Protein AF-A0A016RST0-F1 (afdb_monomer_lite)

Foldseek 3Di:
DDDQPPVNAAAACQVLPQVAPLLLLLCCQDPPDHLQVQNHFDPVVQVVVLVCLCVDDDPDPDPDGPSGSVCSVVDHSVRSLVCLLPPLVCCQVVVRGVDNLVSVLSVLSSLLCVLQLVQVPNDPVSLVVSLVSLVVSVVSCCVRRVVSPDPSNCSVNVPQNNPCCVPPNHSNVSHCVVVVVVVVVVVDPDDDPPDVCPPPPPDD

Structure (mmCIF, N/CA/C/O backbone):
data_AF-A0A016RST0-F1
#
_entry.id   AF-A0A016RST0-F1
#
loop_
_atom_site.group_PDB
_atom_site.id
_atom_site.type_symbol
_atom_site.label_atom_id
_atom_site.label_alt_id
_atom_site.label_comp_id
_atom_site.label_asym_id
_atom_site.label_entity_id
_atom_site.label_seq_id
_atom_site.pdbx_PDB_ins_code
_atom_site.Cartn_x
_atom_site.Cartn_y
_atom_site.Cartn_z
_atom_site.occupancy
_atom_site.B_iso_or_equiv
_atom_site.auth_seq_id
_atom_site.auth_comp_id
_atom_site.auth_asym_id
_atom_site.auth_atom_id
_atom_site.pdbx_PDB_model_num
ATOM 1 N N . MET A 1 1 ? 5.481 7.283 -33.373 1.00 48.41 1 MET A N 1
ATOM 2 C CA . MET A 1 1 ? 4.276 7.130 -32.530 1.00 48.41 1 MET A CA 1
ATOM 3 C C . MET A 1 1 ? 4.102 5.642 -32.277 1.00 48.41 1 MET A C 1
ATOM 5 O O . MET A 1 1 ? 3.901 4.913 -33.238 1.00 48.41 1 MET A O 1
ATOM 9 N N . ARG A 1 2 ? 4.325 5.165 -31.048 1.00 56.97 2 ARG A N 1
ATOM 10 C CA . ARG A 1 2 ? 4.157 3.743 -30.716 1.00 56.97 2 ARG A CA 1
ATOM 11 C C . ARG A 1 2 ? 2.664 3.531 -30.466 1.00 56.97 2 ARG A C 1
ATOM 13 O O . ARG A 1 2 ? 2.113 4.179 -29.583 1.00 56.97 2 ARG A O 1
ATOM 20 N N . ILE A 1 3 ? 2.007 2.733 -31.302 1.00 67.19 3 ILE A N 1
ATOM 21 C CA . ILE A 1 3 ? 0.609 2.350 -31.083 1.00 67.19 3 ILE A CA 1
ATOM 22 C C . ILE A 1 3 ? 0.636 1.339 -29.938 1.00 67.19 3 ILE A C 1
ATOM 24 O O . ILE A 1 3 ? 1.242 0.280 -30.076 1.00 67.19 3 ILE A O 1
ATOM 28 N N . ILE A 1 4 ? 0.071 1.714 -28.794 1.00 65.62 4 ILE A N 1
ATOM 29 C CA . ILE A 1 4 ? -0.110 0.819 -27.649 1.00 65.62 4 ILE A CA 1
ATOM 30 C C . ILE A 1 4 ? -1.418 0.074 -27.904 1.00 65.62 4 ILE A C 1
ATOM 32 O O . ILE A 1 4 ? -2.431 0.721 -28.189 1.00 65.62 4 ILE A O 1
ATOM 36 N N . ASN A 1 5 ? -1.408 -1.263 -27.866 1.00 71.69 5 ASN A N 1
ATOM 37 C CA . ASN A 1 5 ? -2.666 -1.990 -27.988 1.00 71.69 5 ASN A CA 1
ATOM 38 C C . ASN A 1 5 ? -3.542 -1.676 -26.772 1.00 71.69 5 ASN A C 1
ATOM 40 O O . ASN A 1 5 ? -3.015 -1.553 -25.669 1.00 71.69 5 ASN A O 1
ATOM 44 N N . PRO A 1 6 ? -4.875 -1.631 -26.919 1.00 62.22 6 PRO A N 1
ATOM 45 C CA . PRO A 1 6 ? -5.788 -1.391 -25.799 1.00 62.22 6 PRO A CA 1
ATOM 46 C C . PRO A 1 6 ? -5.697 -2.406 -24.643 1.00 62.22 6 PRO A C 1
ATOM 48 O O . PRO A 1 6 ? -6.373 -2.238 -23.634 1.00 62.22 6 PRO A O 1
ATOM 51 N N . HIS A 1 7 ? -4.917 -3.476 -24.796 1.00 69.19 7 HIS A N 1
ATOM 52 C CA . HIS A 1 7 ? -4.679 -4.492 -23.773 1.00 69.19 7 HIS A CA 1
ATOM 53 C C . HIS A 1 7 ? -3.308 -4.353 -23.089 1.00 69.19 7 HIS A C 1
ATOM 55 O O . HIS A 1 7 ? -3.091 -4.992 -22.068 1.00 69.19 7 HIS A O 1
ATOM 61 N N . ASP A 1 8 ? -2.421 -3.491 -23.598 1.00 74.19 8 ASP A N 1
ATOM 62 C CA . ASP A 1 8 ? -1.044 -3.312 -23.115 1.00 74.19 8 ASP A CA 1
ATOM 63 C C . ASP A 1 8 ? -0.945 -2.107 -22.157 1.00 74.19 8 ASP A C 1
ATOM 65 O O . ASP A 1 8 ? -0.056 -1.260 -22.293 1.00 74.19 8 ASP A O 1
ATOM 69 N N . PHE A 1 9 ? -1.896 -1.970 -21.225 1.00 77.25 9 PHE A N 1
ATOM 70 C CA . PHE A 1 9 ? -1.891 -0.876 -20.250 1.00 77.25 9 PHE A CA 1
ATOM 71 C C . PHE A 1 9 ? -1.220 -1.307 -18.943 1.00 77.25 9 PHE A C 1
ATOM 73 O O . PHE A 1 9 ? -1.750 -2.197 -18.277 1.00 77.25 9 PHE A O 1
ATOM 80 N N . PRO A 1 10 ? -0.109 -0.657 -18.547 1.00 86.31 10 PRO A N 1
ATOM 81 C CA . PRO A 1 10 ? 0.529 -0.917 -17.265 1.00 86.31 10 PRO A CA 1
ATOM 82 C C . PRO A 1 10 ? -0.384 -0.555 -16.093 1.00 86.31 10 PRO A C 1
ATOM 84 O O . PRO A 1 10 ? -1.281 0.286 -16.208 1.00 86.31 10 PRO A O 1
ATOM 87 N N . ALA A 1 11 ? -0.096 -1.133 -14.933 1.00 88.81 11 ALA A N 1
ATOM 88 C CA . ALA A 1 11 ? -0.719 -0.769 -13.677 1.00 88.81 11 ALA A CA 1
ATOM 89 C C . ALA A 1 11 ? -0.533 0.720 -13.357 1.00 88.81 11 ALA A C 1
ATOM 91 O O . ALA A 1 11 ? 0.583 1.238 -13.319 1.00 88.81 11 ALA A O 1
ATOM 92 N N . ASP A 1 12 ? -1.634 1.392 -13.036 1.00 92.19 12 ASP A N 1
ATOM 93 C CA . ASP A 1 12 ? -1.632 2.775 -12.567 1.00 92.19 12 ASP A CA 1
ATOM 94 C C . ASP A 1 12 ? -1.600 2.830 -11.031 1.00 92.19 12 ASP A C 1
ATOM 96 O O . ASP A 1 12 ? -2.459 2.257 -10.352 1.00 92.19 12 ASP A O 1
ATOM 100 N N . ALA A 1 13 ? -0.637 3.571 -10.474 1.00 93.94 13 ALA A N 1
ATOM 101 C CA . ALA A 1 13 ? -0.523 3.738 -9.029 1.00 93.94 13 ALA A CA 1
ATOM 102 C C . ALA A 1 13 ? -1.766 4.368 -8.387 1.00 93.94 13 ALA A C 1
ATOM 104 O O . ALA A 1 13 ? -2.128 3.952 -7.290 1.00 93.94 13 ALA A O 1
ATOM 105 N N . LEU A 1 14 ? -2.441 5.317 -9.046 1.00 94.00 14 LEU A N 1
ATOM 106 C CA . LEU A 1 14 ? -3.574 6.014 -8.438 1.00 94.00 14 LEU A CA 1
ATOM 107 C C . LEU A 1 14 ? -4.704 5.031 -8.116 1.00 94.00 14 LEU A C 1
ATOM 109 O O . LEU A 1 14 ? -5.146 4.922 -6.971 1.00 94.00 14 LEU A O 1
ATOM 113 N N . HIS A 1 15 ? -5.165 4.287 -9.116 1.00 93.06 15 HIS A N 1
ATOM 114 C CA . HIS A 1 15 ? -6.324 3.424 -8.959 1.00 93.06 15 HIS A CA 1
ATOM 115 C C . HIS A 1 15 ? -5.977 2.073 -8.341 1.00 93.06 15 HIS A C 1
ATOM 117 O O . HIS A 1 15 ? -6.792 1.541 -7.577 1.00 93.06 15 HIS A O 1
ATOM 123 N N . VAL A 1 16 ? -4.815 1.498 -8.672 1.00 95.19 16 VAL A N 1
ATOM 124 C CA . VAL A 1 16 ? -4.413 0.166 -8.195 1.00 95.19 16 VAL A CA 1
ATOM 125 C C . VAL A 1 16 ? -3.822 0.253 -6.791 1.00 95.19 16 VAL A C 1
ATOM 127 O O . VAL A 1 16 ? -4.298 -0.445 -5.893 1.00 95.19 16 VAL A O 1
ATOM 130 N N . CYS A 1 17 ? -2.831 1.122 -6.577 1.00 95.44 17 CYS A N 1
ATOM 131 C CA . CYS A 1 17 ? -2.166 1.252 -5.283 1.00 95.44 17 CYS A CA 1
ATOM 132 C C . CYS A 1 17 ? -3.005 2.109 -4.330 1.00 95.44 17 CYS A C 1
ATOM 134 O O . CYS A 1 17 ? -3.567 1.573 -3.378 1.00 95.44 17 CYS A O 1
ATOM 136 N N . SER A 1 18 ? -3.148 3.404 -4.608 1.00 93.69 18 SER A N 1
ATOM 137 C CA . SER A 1 18 ? -3.681 4.389 -3.661 1.00 93.69 18 SER A CA 1
ATOM 138 C C . SER A 1 18 ? -5.164 4.157 -3.344 1.00 93.69 18 SER A C 1
ATOM 140 O O . SER A 1 18 ? -5.543 3.910 -2.199 1.00 93.69 18 SER A O 1
ATOM 142 N N . GLU A 1 19 ? -6.033 4.165 -4.358 1.00 92.56 19 GLU A N 1
ATOM 143 C CA . GLU A 1 19 ? -7.482 3.959 -4.196 1.00 92.56 19 GLU A CA 1
ATOM 144 C C . GLU A 1 19 ? -7.892 2.488 -4.109 1.00 92.56 19 GLU A C 1
ATOM 146 O O . GLU A 1 19 ? -9.069 2.165 -3.914 1.00 92.56 19 GLU A O 1
ATOM 151 N N . GLY A 1 20 ? -6.950 1.587 -4.356 1.00 93.88 20 GLY A N 1
ATOM 152 C CA . GLY A 1 20 ? -7.166 0.158 -4.298 1.00 93.88 20 GLY A CA 1
ATOM 153 C C . GLY A 1 20 ? -6.650 -0.424 -3.009 1.00 93.88 20 GLY A C 1
ATOM 154 O O . GLY A 1 20 ? -7.343 -0.444 -1.995 1.00 93.88 20 GLY A O 1
ATOM 155 N N . VAL A 1 21 ? -5.424 -0.924 -3.086 1.00 95.81 21 VAL A N 1
ATOM 156 C CA . VAL A 1 21 ? -4.826 -1.717 -2.019 1.00 95.81 21 VAL A CA 1
ATOM 157 C C . VAL A 1 21 ? -4.581 -0.868 -0.764 1.00 95.81 21 VAL A C 1
ATOM 159 O O . VAL A 1 21 ? -4.990 -1.281 0.319 1.00 95.81 21 VAL A O 1
ATOM 162 N N . THR A 1 22 ? -4.010 0.335 -0.881 1.00 95.31 22 THR A N 1
ATOM 163 C CA . THR A 1 22 ? -3.745 1.236 0.256 1.00 95.31 22 THR A CA 1
ATOM 164 C C . THR A 1 22 ? -5.032 1.632 0.970 1.00 95.31 22 THR A C 1
ATOM 166 O O . THR A 1 22 ? -5.131 1.487 2.189 1.00 95.31 22 THR A O 1
ATOM 169 N N . LYS A 1 23 ? -6.044 2.091 0.223 1.00 93.12 23 LYS A N 1
ATOM 170 C CA . LYS A 1 23 ? -7.346 2.463 0.789 1.00 93.12 23 LYS A CA 1
ATOM 171 C C . LYS A 1 23 ? -8.022 1.292 1.499 1.00 93.12 23 LYS A C 1
ATOM 173 O O . LYS A 1 23 ? -8.537 1.469 2.602 1.00 93.12 23 LYS A O 1
ATOM 178 N N . ASP A 1 24 ? -8.000 0.102 0.899 1.00 93.50 24 ASP A N 1
ATOM 179 C CA . ASP A 1 24 ? -8.557 -1.099 1.521 1.00 93.50 24 ASP A CA 1
ATOM 180 C C . ASP A 1 24 ? -7.804 -1.462 2.813 1.00 93.50 24 ASP A C 1
ATOM 182 O O . ASP A 1 24 ? -8.443 -1.772 3.816 1.00 93.50 24 ASP A O 1
ATOM 186 N N . ARG A 1 25 ? -6.468 -1.345 2.842 1.00 94.81 25 ARG A N 1
ATOM 187 C CA . ARG A 1 25 ? -5.664 -1.576 4.055 1.00 94.81 25 ARG A CA 1
ATOM 188 C C . ARG A 1 25 ? -5.922 -0.549 5.150 1.00 94.81 25 ARG A C 1
ATOM 190 O O . ARG A 1 25 ? -6.077 -0.939 6.301 1.00 94.81 25 ARG A O 1
ATOM 197 N N . LEU A 1 26 ? -6.043 0.733 4.811 1.00 93.06 26 LEU A N 1
ATOM 198 C CA . LEU A 1 26 ? -6.447 1.766 5.770 1.00 93.06 26 LEU A CA 1
ATOM 199 C C . LEU A 1 26 ? -7.829 1.469 6.360 1.00 93.06 26 LEU A C 1
ATOM 201 O O . LEU A 1 26 ? -8.031 1.613 7.564 1.00 93.06 26 LEU A O 1
ATOM 205 N N . ARG A 1 27 ? -8.767 0.998 5.531 1.00 91.62 27 ARG A N 1
ATOM 206 C CA . ARG A 1 27 ? -10.084 0.562 5.997 1.00 91.62 27 ARG A CA 1
ATOM 207 C C . ARG A 1 27 ? -9.972 -0.603 6.979 1.00 91.62 27 ARG A C 1
ATOM 209 O O . ARG A 1 27 ? -10.602 -0.569 8.030 1.00 91.62 27 ARG A O 1
ATOM 216 N N . ASP A 1 28 ? -9.152 -1.599 6.662 1.00 93.69 28 ASP A N 1
ATOM 217 C CA . ASP A 1 28 ? -8.994 -2.783 7.507 1.00 93.69 28 ASP A CA 1
ATOM 218 C C . ASP A 1 28 ? -8.375 -2.471 8.884 1.00 93.69 28 ASP A C 1
ATOM 220 O O . ASP A 1 28 ? -8.676 -3.177 9.846 1.00 93.69 28 ASP A O 1
ATOM 224 N N . LEU A 1 29 ? -7.562 -1.410 8.993 1.00 93.62 29 LEU A N 1
ATOM 225 C CA . LEU A 1 29 ? -6.976 -0.953 10.261 1.00 93.62 29 LEU A CA 1
ATOM 226 C C . LEU A 1 29 ? -8.023 -0.363 11.221 1.00 93.62 29 LEU A C 1
ATOM 228 O O . LEU A 1 29 ? -7.964 -0.622 12.425 1.00 93.62 29 LEU A O 1
ATOM 232 N N . PHE A 1 30 ? -8.955 0.449 10.706 1.00 90.19 30 PHE A N 1
ATOM 233 C CA . PHE A 1 30 ? -9.821 1.304 11.533 1.00 90.19 30 PHE A CA 1
ATOM 234 C C . PHE A 1 30 ? -11.303 0.918 11.534 1.00 90.19 30 PHE A C 1
ATOM 236 O O . PHE A 1 30 ? -12.031 1.321 12.444 1.00 90.19 30 PHE A O 1
ATOM 243 N N . GLU A 1 31 ? -11.789 0.165 10.546 1.00 87.56 31 GLU A N 1
ATOM 244 C CA . GLU A 1 31 ? -13.205 -0.193 10.478 1.00 87.56 31 GLU A CA 1
ATOM 245 C C . GLU A 1 31 ? -13.546 -1.449 11.283 1.00 87.56 31 GLU A C 1
ATOM 247 O O . GLU A 1 31 ? -12.815 -2.437 11.329 1.00 87.56 31 GLU A O 1
ATOM 252 N N . ALA A 1 32 ? -14.729 -1.427 11.905 1.00 81.25 32 ALA A N 1
ATOM 253 C CA . 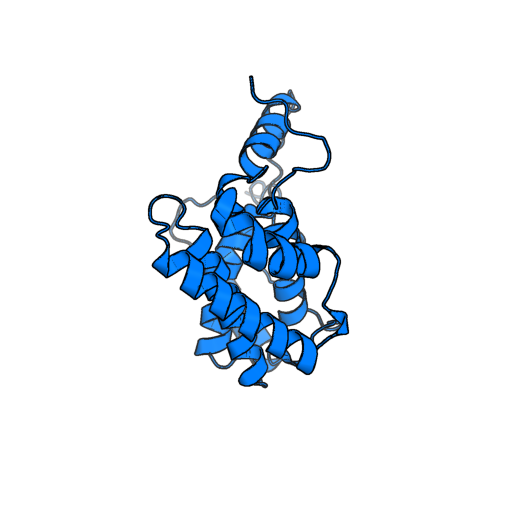ALA A 1 32 ? -15.228 -2.559 12.681 1.00 81.25 32 ALA A CA 1
ATOM 254 C C . ALA A 1 32 ? -15.532 -3.788 11.804 1.00 81.25 32 ALA A C 1
ATOM 256 O O . ALA A 1 32 ? -15.347 -4.919 12.254 1.00 81.25 32 ALA A O 1
ATOM 257 N N . SER A 1 33 ? -15.990 -3.561 10.566 1.00 86.25 33 SER A N 1
ATOM 258 C CA . SER A 1 33 ? -16.203 -4.594 9.552 1.00 86.25 33 SER A CA 1
ATOM 259 C C . SER A 1 33 ? -15.032 -4.564 8.574 1.00 86.25 33 SER A C 1
ATOM 261 O O . SER A 1 33 ? -14.901 -3.636 7.783 1.00 86.25 33 SER A O 1
ATOM 263 N N . THR A 1 34 ? -14.162 -5.566 8.656 1.00 91.75 34 THR A N 1
ATOM 264 C CA . THR A 1 34 ? -12.922 -5.646 7.876 1.00 91.75 34 THR A CA 1
ATOM 265 C C . THR A 1 34 ? -12.808 -7.015 7.223 1.00 91.75 34 THR A C 1
ATOM 267 O O . THR A 1 34 ? -13.234 -8.028 7.784 1.00 91.75 34 THR A O 1
ATOM 270 N N . ARG A 1 35 ? -12.228 -7.048 6.019 1.00 92.62 35 ARG A N 1
ATOM 271 C CA . ARG A 1 35 ? -11.898 -8.310 5.344 1.00 92.62 35 ARG A CA 1
ATOM 272 C C . ARG A 1 35 ? -10.564 -8.865 5.829 1.00 92.62 35 ARG A C 1
ATOM 274 O O . ARG A 1 35 ? -10.273 -10.014 5.529 1.00 92.62 35 ARG A O 1
ATOM 281 N N . PHE A 1 36 ? -9.795 -8.099 6.600 1.00 95.75 36 PHE A N 1
ATOM 282 C CA . PHE A 1 36 ? -8.542 -8.518 7.218 1.00 95.75 36 PHE A CA 1
ATOM 283 C C . PHE A 1 36 ? -8.577 -8.259 8.737 1.00 95.75 36 PHE A C 1
ATOM 285 O O . PHE A 1 36 ? -7.963 -7.306 9.217 1.00 95.75 36 PHE A O 1
ATOM 292 N N . PRO A 1 37 ? -9.288 -9.092 9.522 1.00 94.12 37 PRO A N 1
ATOM 293 C CA . PRO A 1 37 ? -9.484 -8.860 10.957 1.00 94.12 37 PRO A CA 1
ATOM 294 C C . PRO A 1 37 ? -8.191 -8.749 11.762 1.00 94.12 37 PRO A C 1
ATOM 296 O O . PRO A 1 37 ? -8.131 -7.970 12.708 1.00 94.12 37 PRO A O 1
ATOM 299 N N . GLU A 1 38 ? -7.156 -9.489 11.368 1.00 94.56 38 GLU A N 1
ATOM 300 C CA . GLU A 1 38 ? -5.864 -9.483 12.055 1.00 94.56 38 GLU A CA 1
ATOM 301 C C . GLU A 1 38 ? -5.089 -8.170 11.927 1.00 94.56 38 GLU A C 1
ATOM 303 O O . GLU A 1 38 ? -4.181 -7.957 12.718 1.00 94.56 38 GLU A O 1
ATOM 308 N N . LEU A 1 39 ? -5.422 -7.303 10.962 1.00 95.12 39 LEU A N 1
ATOM 309 C CA . LEU A 1 39 ? -4.829 -5.967 10.835 1.00 95.12 39 LEU A CA 1
ATOM 310 C C . LEU A 1 39 ? -5.530 -4.918 11.695 1.00 95.12 39 LEU A C 1
ATOM 312 O O . LEU A 1 39 ? -5.085 -3.776 11.747 1.00 95.12 39 LEU A O 1
ATOM 316 N N . ARG A 1 40 ? -6.638 -5.255 12.351 1.00 94.75 40 ARG A N 1
ATOM 317 C CA . ARG A 1 40 ? -7.405 -4.255 13.083 1.00 94.75 40 ARG A CA 1
ATOM 318 C C . ARG A 1 40 ? -6.594 -3.716 14.260 1.00 94.75 40 ARG A C 1
ATOM 320 O O . ARG A 1 40 ? -6.036 -4.483 15.045 1.00 94.75 40 ARG A O 1
ATOM 327 N N . ILE A 1 41 ? -6.584 -2.395 14.403 1.00 92.88 41 ILE A N 1
ATOM 328 C CA . ILE A 1 41 ? -5.927 -1.732 15.527 1.00 92.88 41 ILE A CA 1
ATOM 329 C C . ILE A 1 41 ? -6.702 -2.014 16.820 1.00 92.88 41 ILE A C 1
ATOM 331 O O . ILE A 1 41 ? -7.939 -2.022 16.831 1.00 92.88 41 ILE A O 1
ATOM 335 N N . ASN A 1 42 ? -5.979 -2.232 17.921 1.00 86.81 42 ASN A N 1
ATOM 336 C CA . ASN A 1 42 ? -6.586 -2.396 19.240 1.00 86.81 42 ASN A CA 1
ATOM 337 C C . ASN A 1 42 ? -7.442 -1.160 19.597 1.00 86.81 42 ASN A C 1
ATOM 339 O O . ASN A 1 42 ? -7.027 -0.016 19.413 1.00 86.81 42 ASN A O 1
ATOM 343 N N . ARG A 1 43 ? -8.648 -1.380 20.133 1.00 83.75 43 ARG A N 1
ATOM 344 C CA . ARG A 1 43 ? -9.583 -0.315 20.533 1.00 83.75 43 ARG A CA 1
ATOM 345 C C . ARG A 1 43 ? -8.962 0.696 21.494 1.00 83.75 43 ARG A C 1
ATOM 347 O O . ARG A 1 43 ? -9.202 1.890 21.332 1.00 83.75 43 ARG A O 1
ATOM 354 N N . ASP A 1 44 ? -8.142 0.240 22.435 1.00 84.38 44 ASP A N 1
ATOM 355 C CA . ASP A 1 44 ? -7.479 1.131 23.393 1.00 84.38 44 ASP A CA 1
ATOM 356 C C . ASP A 1 44 ? -6.495 2.073 22.680 1.00 84.38 44 ASP A C 1
ATOM 358 O O . ASP A 1 44 ? -6.418 3.269 22.974 1.00 84.38 44 ASP A O 1
ATOM 362 N N . SER A 1 45 ? -5.803 1.557 21.660 1.00 87.12 45 SER A N 1
ATOM 363 C CA . SER A 1 45 ? -4.917 2.338 20.799 1.00 87.12 45 SER A CA 1
ATOM 364 C C . SER A 1 45 ? -5.681 3.328 19.917 1.00 87.12 45 SER A C 1
ATOM 366 O O . SER A 1 45 ? -5.179 4.425 19.682 1.00 87.12 45 SER A O 1
ATOM 368 N N . ILE A 1 46 ? -6.898 2.998 19.461 1.00 86.12 46 ILE A N 1
ATOM 369 C CA . ILE A 1 46 ? -7.740 3.912 18.665 1.00 86.12 46 ILE A CA 1
ATOM 370 C C . ILE A 1 46 ? -8.067 5.184 19.455 1.00 86.12 46 ILE A C 1
ATOM 372 O O . ILE A 1 46 ? -7.950 6.285 18.916 1.00 86.12 46 ILE A O 1
ATOM 376 N N . GLU A 1 47 ? -8.442 5.061 20.728 1.00 85.06 47 GLU A N 1
ATOM 377 C CA . GLU A 1 47 ? -8.736 6.230 21.568 1.00 85.06 47 GLU A CA 1
ATOM 378 C C . GLU A 1 47 ? -7.480 7.069 21.846 1.00 85.06 47 GLU A C 1
ATOM 380 O O . GLU A 1 47 ? -7.544 8.302 21.861 1.00 85.06 47 GLU A O 1
ATOM 385 N N . GLY A 1 48 ? -6.320 6.417 21.976 1.00 84.25 48 GLY A N 1
ATOM 386 C CA . GLY A 1 48 ? -5.021 7.089 22.009 1.00 84.25 48 GLY A CA 1
ATOM 387 C C . GLY A 1 48 ? -4.755 7.904 20.740 1.00 84.25 48 GLY A C 1
ATOM 388 O O . GLY A 1 48 ? -4.465 9.095 20.829 1.00 84.25 48 GLY A O 1
ATOM 389 N N . ILE A 1 49 ? -4.942 7.303 19.560 1.00 84.06 49 ILE A N 1
ATOM 390 C CA . ILE A 1 49 ? -4.753 7.970 18.261 1.00 84.06 49 ILE A CA 1
ATOM 391 C C . ILE A 1 49 ? -5.700 9.167 18.114 1.00 84.06 49 ILE A C 1
ATOM 393 O O . ILE A 1 49 ? -5.258 10.249 17.733 1.00 84.06 49 ILE A O 1
ATOM 397 N N . LYS A 1 50 ? -6.988 9.010 18.449 1.00 83.50 50 LYS A N 1
ATOM 398 C CA . LYS A 1 50 ? -7.968 10.111 18.402 1.00 83.50 50 LYS A CA 1
ATOM 399 C C . LYS A 1 50 ? -7.549 11.283 19.285 1.00 83.50 50 LYS A C 1
ATOM 401 O O . LYS A 1 50 ? -7.655 12.436 18.870 1.00 83.50 50 LYS A O 1
ATOM 406 N N . ARG A 1 51 ? -7.056 10.996 20.493 1.00 83.62 51 ARG A N 1
ATOM 407 C CA . ARG A 1 51 ? -6.543 12.023 21.404 1.00 83.62 51 ARG A CA 1
ATOM 408 C C . ARG A 1 51 ? -5.322 12.724 20.815 1.00 83.62 51 ARG A C 1
ATOM 410 O O . ARG A 1 51 ? -5.313 13.948 20.768 1.00 83.62 51 ARG A O 1
ATOM 417 N N . SER A 1 52 ? -4.352 11.968 20.301 1.00 82.62 52 SER A N 1
ATOM 418 C CA . SER A 1 52 ? -3.153 12.530 19.672 1.00 82.62 52 SER A CA 1
ATOM 419 C C . SER A 1 52 ? -3.480 13.405 18.463 1.00 82.62 52 SER A C 1
ATOM 421 O O . SER A 1 52 ? -2.890 14.467 18.324 1.00 82.62 52 SER A O 1
ATOM 423 N N . LEU A 1 53 ? -4.444 13.016 17.622 1.00 77.94 53 LEU A N 1
ATOM 424 C CA . LEU A 1 53 ? -4.903 13.843 16.498 1.00 77.94 53 LEU A CA 1
ATOM 425 C C . LEU A 1 53 ? -5.547 15.153 16.970 1.00 77.94 53 LEU A C 1
ATOM 427 O O . LEU A 1 53 ? -5.309 16.199 16.375 1.00 77.94 53 LEU A O 1
ATOM 431 N N . LYS A 1 54 ? -6.324 15.114 18.060 1.00 76.31 54 LYS A N 1
ATOM 432 C CA . LYS A 1 54 ? -6.961 16.303 18.642 1.00 76.31 54 LYS A CA 1
ATOM 433 C C . LYS A 1 54 ? -5.958 17.252 19.306 1.00 76.31 54 LYS A C 1
ATOM 435 O O . LYS A 1 54 ? -6.158 18.463 19.287 1.00 76.31 54 LYS A O 1
ATOM 440 N N . GLU A 1 55 ? -4.916 16.703 19.921 1.00 79.75 55 GLU A N 1
ATOM 441 C CA . GLU A 1 55 ? -3.856 17.460 20.600 1.00 79.75 55 GLU A CA 1
ATOM 442 C C . GLU A 1 55 ? -2.750 17.927 19.643 1.00 79.75 55 GLU A C 1
ATOM 444 O O . GLU A 1 55 ? -1.984 18.826 19.989 1.00 79.75 55 GLU A O 1
ATOM 449 N N . ALA A 1 56 ? -2.663 17.345 18.443 1.00 72.94 56 ALA A N 1
ATOM 450 C CA . ALA A 1 56 ? -1.662 17.703 17.450 1.00 72.94 56 ALA A CA 1
ATOM 451 C C . ALA A 1 56 ? -1.830 19.163 17.006 1.00 72.94 56 ALA A C 1
ATOM 453 O O . ALA A 1 56 ? -2.762 19.529 16.287 1.00 72.94 56 ALA A O 1
ATOM 454 N N . SER A 1 57 ? -0.881 20.011 17.396 1.00 60.22 57 SER A N 1
ATOM 455 C CA . SER A 1 57 ? -0.798 21.385 16.922 1.00 60.22 57 SER A CA 1
ATOM 456 C C . SER A 1 57 ? -0.085 21.434 15.572 1.00 60.22 57 SER A C 1
ATOM 458 O O . SER A 1 57 ? 1.114 21.178 15.453 1.00 60.22 57 SER A O 1
ATOM 460 N N . CYS A 1 58 ? -0.816 21.796 14.520 1.00 61.12 58 CYS A N 1
ATOM 461 C CA . CYS A 1 58 ? -0.199 22.079 13.233 1.00 61.12 58 CYS A CA 1
ATOM 462 C C . CYS A 1 58 ? 0.312 23.522 13.216 1.00 61.12 58 CYS A C 1
ATOM 464 O O . CYS A 1 58 ? -0.461 24.470 13.106 1.00 61.12 58 CYS A O 1
ATOM 466 N N . HIS A 1 59 ? 1.629 23.693 13.316 1.00 61.44 59 HIS A N 1
ATOM 467 C CA . HIS A 1 59 ? 2.284 25.005 13.225 1.00 61.44 59 HIS A CA 1
ATOM 468 C C . HIS A 1 59 ? 2.593 25.426 11.781 1.00 61.44 59 HIS A C 1
ATOM 470 O O . HIS A 1 59 ? 3.282 26.418 11.553 1.00 61.44 59 HIS A O 1
ATOM 476 N N . THR A 1 60 ? 2.105 24.667 10.797 1.00 54.50 60 THR A N 1
ATOM 477 C CA . THR A 1 60 ? 2.286 24.973 9.376 1.00 54.50 60 THR A CA 1
ATOM 478 C C . THR A 1 60 ? 0.999 25.558 8.803 1.00 54.50 60 THR A C 1
ATOM 480 O O . THR A 1 60 ? -0.095 25.159 9.196 1.00 54.50 60 THR A O 1
ATOM 483 N N . TYR A 1 61 ? 1.113 26.471 7.834 1.00 53.88 61 TYR A N 1
ATOM 484 C CA . TYR A 1 61 ? -0.009 27.029 7.058 1.00 53.88 61 TYR A CA 1
ATOM 485 C C . TYR A 1 61 ? -0.650 25.992 6.105 1.00 53.88 61 TYR A C 1
ATOM 487 O O . TYR A 1 61 ? -1.034 26.315 4.981 1.00 53.88 61 TYR A O 1
ATOM 495 N N . SER A 1 62 ? -0.707 24.717 6.501 1.00 54.12 62 SER A N 1
ATOM 496 C CA . SER A 1 62 ? -1.313 23.660 5.699 1.00 54.12 62 SER A CA 1
ATOM 497 C C . SER A 1 62 ? -2.829 23.832 5.679 1.00 54.12 62 SER A C 1
ATOM 499 O O . SER A 1 62 ? -3.488 23.821 6.714 1.00 54.12 62 SER A O 1
ATOM 501 N N . ASN A 1 63 ? -3.400 23.919 4.478 1.00 52.59 63 ASN A N 1
ATOM 502 C CA . ASN A 1 63 ? -4.848 24.024 4.271 1.00 52.59 63 ASN A CA 1
ATOM 503 C C . ASN A 1 63 ? -5.598 22.694 4.496 1.00 52.59 63 ASN A C 1
ATOM 505 O O . ASN A 1 63 ? -6.801 22.617 4.235 1.00 52.59 63 ASN A O 1
ATOM 509 N N . ARG A 1 64 ? -4.897 21.622 4.897 1.00 56.34 64 ARG A N 1
ATOM 510 C CA . ARG A 1 64 ? -5.442 20.264 5.020 1.00 56.34 64 ARG A CA 1
ATOM 511 C C . ARG A 1 64 ? -4.964 19.621 6.313 1.00 56.34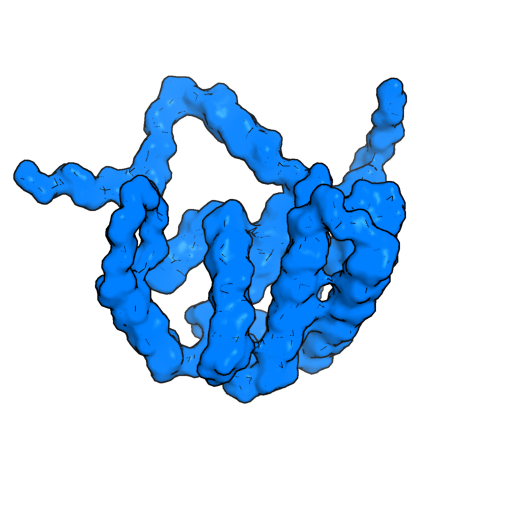 64 ARG A C 1
ATOM 513 O O . ARG A 1 64 ? -3.767 19.420 6.505 1.00 56.34 64 ARG A O 1
ATOM 520 N N . LEU A 1 65 ? -5.925 19.315 7.175 1.00 62.22 65 LEU A N 1
ATOM 521 C CA . LEU A 1 65 ? -5.733 18.662 8.461 1.00 62.22 65 LEU A CA 1
ATOM 522 C C . LEU A 1 65 ? -6.670 17.465 8.522 1.00 62.22 65 LEU A C 1
ATOM 524 O O . LEU A 1 65 ? -7.842 17.580 8.166 1.00 62.22 65 LEU A O 1
ATOM 528 N N . ILE A 1 66 ? -6.144 16.332 8.971 1.00 63.75 66 ILE A N 1
ATOM 529 C CA . ILE A 1 66 ? -6.964 15.204 9.404 1.00 63.75 66 ILE A CA 1
ATOM 530 C C . ILE A 1 66 ? -7.322 15.522 10.846 1.00 63.75 66 ILE A C 1
ATOM 532 O O . ILE A 1 66 ? -6.453 15.490 11.716 1.00 63.75 66 ILE A O 1
ATOM 536 N N . LEU A 1 67 ? -8.570 15.913 11.078 1.00 62.53 67 LEU A N 1
ATOM 537 C CA . LEU A 1 67 ? -9.041 16.304 12.406 1.00 62.53 67 LEU A CA 1
ATOM 538 C C . LEU A 1 67 ? -9.601 15.095 13.163 1.00 62.53 67 LEU A C 1
ATOM 540 O O . LEU A 1 67 ? -9.707 15.118 14.388 1.00 62.53 67 LEU A O 1
ATOM 544 N N . SER A 1 68 ? -9.950 14.038 12.430 1.00 72.25 68 SER A N 1
ATOM 545 C CA . SER A 1 68 ? -10.577 12.835 12.954 1.00 72.25 68 SER A CA 1
ATOM 546 C C . SER A 1 68 ? -10.277 11.608 12.081 1.00 72.25 68 SER A C 1
ATOM 548 O O . SER A 1 68 ? -9.892 11.729 10.917 1.00 72.25 68 SER A O 1
ATOM 550 N N . LEU A 1 69 ? -10.456 10.402 12.628 1.00 77.50 69 LEU A N 1
ATOM 551 C CA . LEU A 1 69 ? -10.295 9.159 11.856 1.00 77.50 69 LEU A CA 1
ATOM 552 C C . LEU A 1 69 ? -11.420 8.985 10.827 1.00 77.50 69 LEU A C 1
ATOM 554 O O . LEU A 1 69 ? -11.244 8.319 9.809 1.00 77.50 69 LEU A O 1
ATOM 558 N N . GLU A 1 70 ? -12.567 9.611 11.070 1.00 79.31 70 GLU A N 1
ATOM 559 C CA . GLU A 1 70 ? -13.711 9.645 10.170 1.00 79.31 70 GLU A CA 1
ATOM 560 C C . GLU A 1 70 ? -13.384 10.382 8.858 1.00 79.31 70 GLU A C 1
ATOM 562 O O . GLU A 1 70 ? -13.913 10.020 7.802 1.00 79.31 70 GLU A O 1
ATOM 567 N N . ASP A 1 71 ? -12.453 11.343 8.895 1.00 75.88 71 ASP A N 1
ATOM 568 C CA . ASP A 1 71 ? -12.003 12.089 7.714 1.00 75.88 71 ASP A CA 1
ATOM 569 C C . ASP A 1 71 ? -11.266 11.203 6.700 1.00 75.88 71 ASP A C 1
ATOM 571 O O . ASP A 1 71 ? -11.303 11.493 5.501 1.00 75.88 71 ASP A O 1
ATOM 575 N N . LEU A 1 72 ? -10.669 10.086 7.145 1.00 78.44 72 LEU A N 1
ATOM 576 C CA . LEU A 1 72 ? -9.919 9.158 6.286 1.00 78.44 72 LEU A CA 1
ATOM 577 C C . LEU A 1 72 ? -10.768 8.610 5.132 1.00 78.44 72 LEU A C 1
ATOM 579 O O . LEU A 1 72 ? -10.253 8.337 4.050 1.00 78.44 72 LEU A O 1
ATOM 583 N N . ARG A 1 73 ? -12.086 8.483 5.327 1.00 75.06 73 ARG A N 1
ATOM 584 C CA . ARG A 1 73 ? -13.014 8.014 4.283 1.00 75.06 73 ARG A CA 1
ATOM 585 C C . ARG A 1 73 ? -13.153 8.997 3.126 1.00 75.06 73 ARG A C 1
ATOM 587 O O . ARG A 1 73 ? -13.392 8.577 1.993 1.00 75.06 73 ARG A O 1
ATOM 594 N N . ASN A 1 74 ? -13.005 10.284 3.427 1.00 79.31 74 ASN A N 1
ATOM 595 C CA . ASN A 1 74 ? -13.166 11.387 2.487 1.00 79.31 74 ASN A CA 1
ATOM 596 C C . ASN A 1 74 ? -11.824 11.863 1.914 1.00 79.31 74 ASN A C 1
ATOM 598 O O . ASN A 1 74 ? -11.811 12.740 1.048 1.00 79.31 74 ASN A O 1
ATOM 602 N N . CYS A 1 75 ? -10.705 11.298 2.377 1.00 80.31 75 CYS A N 1
ATOM 603 C CA . CYS A 1 75 ? -9.387 11.592 1.840 1.00 80.31 75 CYS A CA 1
ATOM 604 C C . CYS A 1 75 ? -9.287 11.181 0.367 1.00 80.31 75 CYS A C 1
ATOM 606 O O . CYS A 1 75 ? -9.699 10.096 -0.053 1.00 80.31 75 CYS A O 1
ATOM 608 N N . LYS A 1 76 ? -8.691 12.070 -0.422 1.00 82.69 76 LYS A N 1
ATOM 609 C CA . LYS A 1 76 ? -8.279 11.806 -1.799 1.00 82.69 76 LYS A CA 1
ATOM 610 C C . LYS A 1 76 ? -7.121 10.816 -1.796 1.00 82.69 76 LYS A C 1
ATOM 612 O O . LYS A 1 76 ? -6.358 10.753 -0.839 1.00 82.69 76 LYS A O 1
ATOM 617 N N . ALA A 1 77 ? -6.925 10.119 -2.907 1.00 83.06 77 ALA A N 1
ATOM 618 C CA . ALA A 1 77 ? -5.841 9.155 -3.069 1.00 83.06 77 ALA A CA 1
ATOM 619 C C . ALA A 1 77 ? -4.452 9.698 -2.681 1.00 83.06 77 ALA A C 1
ATOM 621 O O . ALA A 1 77 ? -3.737 9.065 -1.917 1.00 83.06 77 ALA A O 1
ATOM 622 N N . SER A 1 78 ? -4.119 10.920 -3.113 1.00 80.50 78 SER A N 1
ATOM 623 C CA . SER A 1 78 ? -2.853 11.570 -2.749 1.00 80.50 78 SER A CA 1
ATOM 624 C C . SER A 1 78 ? -2.713 11.823 -1.246 1.00 80.50 78 SER A C 1
ATOM 626 O O . SER A 1 78 ? -1.609 11.865 -0.734 1.00 80.50 78 SER A O 1
ATOM 628 N N . GLU A 1 79 ? -3.821 12.048 -0.536 1.00 82.44 79 GLU A N 1
ATOM 629 C CA . GLU A 1 79 ? -3.802 12.210 0.923 1.00 82.44 79 GLU A CA 1
ATOM 630 C C . GLU A 1 79 ? -3.659 10.846 1.600 1.00 82.44 79 GLU A C 1
ATOM 632 O O . GLU A 1 79 ? -2.881 10.715 2.537 1.00 82.44 79 GLU A O 1
ATOM 637 N N . LEU A 1 80 ? -4.360 9.825 1.093 1.00 85.75 80 LEU A N 1
ATOM 638 C CA . LEU A 1 80 ? -4.259 8.452 1.586 1.00 85.75 80 LEU A CA 1
ATOM 639 C C . LEU A 1 80 ? -2.832 7.910 1.490 1.00 85.75 80 LEU A C 1
ATOM 641 O O . LEU A 1 80 ? -2.389 7.260 2.431 1.00 85.75 80 LEU A O 1
ATOM 645 N N . ASP A 1 81 ? -2.111 8.197 0.407 1.00 86.38 81 ASP A N 1
ATOM 646 C CA . ASP A 1 81 ? -0.724 7.751 0.244 1.00 86.38 81 ASP A CA 1
ATOM 647 C C . ASP A 1 81 ? 0.214 8.390 1.270 1.00 86.38 81 ASP A C 1
ATOM 649 O O . ASP A 1 81 ? 0.959 7.678 1.942 1.00 86.38 81 ASP A O 1
ATOM 653 N N . GLU A 1 82 ? 0.143 9.711 1.454 1.00 85.38 82 GLU A N 1
ATOM 654 C CA . GLU A 1 82 ? 0.952 10.416 2.460 1.00 85.38 82 GLU A CA 1
ATOM 655 C C . GLU A 1 82 ? 0.659 9.901 3.875 1.00 85.38 82 GLU A C 1
ATOM 657 O O . GLU A 1 82 ? 1.571 9.657 4.668 1.00 85.38 82 GLU A O 1
ATOM 662 N N . ILE A 1 83 ? -0.621 9.659 4.178 1.00 87.06 83 ILE A N 1
ATOM 663 C CA . ILE A 1 83 ? -1.041 9.071 5.451 1.00 87.06 83 ILE A CA 1
ATOM 664 C C . ILE A 1 83 ? -0.475 7.664 5.591 1.00 87.06 83 ILE A C 1
ATOM 666 O O . ILE A 1 83 ? 0.141 7.360 6.607 1.00 87.06 83 ILE A O 1
ATOM 670 N N . ALA A 1 84 ? -0.662 6.799 4.596 1.00 90.25 84 ALA A N 1
ATOM 671 C CA . ALA A 1 84 ? -0.226 5.409 4.643 1.00 90.25 84 ALA A CA 1
ATOM 672 C C . ALA A 1 84 ? 1.298 5.282 4.749 1.00 90.25 84 ALA A C 1
ATOM 674 O O . ALA A 1 84 ? 1.788 4.403 5.463 1.00 90.25 84 ALA A O 1
ATOM 675 N N . PHE A 1 85 ? 2.053 6.181 4.110 1.00 89.81 85 PHE A N 1
ATOM 676 C CA . PHE A 1 85 ? 3.511 6.181 4.178 1.00 89.81 85 PHE A CA 1
ATOM 677 C C . PHE A 1 85 ? 4.057 6.429 5.580 1.00 89.81 85 PHE A C 1
ATOM 679 O O . PHE A 1 85 ? 5.152 5.947 5.879 1.00 89.81 85 PHE A O 1
ATOM 686 N N . VAL A 1 86 ? 3.303 7.130 6.423 1.00 89.69 86 VAL A N 1
ATOM 687 C CA . VAL A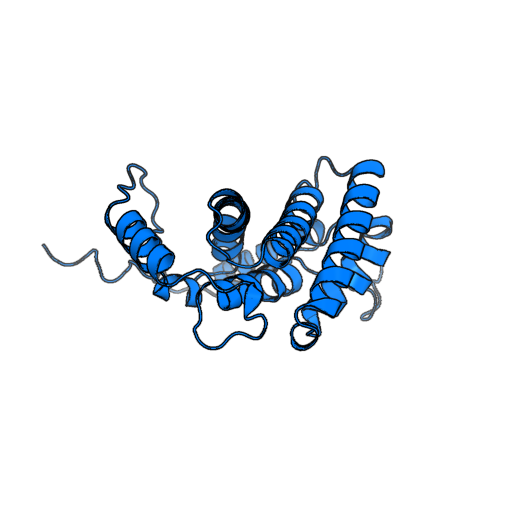 1 86 ? 3.648 7.374 7.825 1.00 89.69 86 VAL A CA 1
ATOM 688 C C . VAL A 1 86 ? 2.959 6.362 8.739 1.00 89.69 86 VAL A C 1
ATOM 690 O O . VAL A 1 86 ? 3.581 5.787 9.626 1.00 89.69 86 VAL A O 1
ATOM 693 N N . LEU A 1 87 ? 1.676 6.103 8.515 1.00 90.44 87 LEU A N 1
ATOM 694 C CA . LEU A 1 87 ? 0.849 5.316 9.412 1.00 90.44 87 LEU A CA 1
ATOM 695 C C . LEU A 1 87 ? 1.221 3.833 9.409 1.00 90.44 87 LEU A C 1
ATOM 697 O O . LEU A 1 87 ? 1.318 3.252 10.482 1.00 90.44 87 LEU A O 1
ATOM 701 N N . PHE A 1 88 ? 1.432 3.202 8.252 1.00 95.12 88 PHE A N 1
ATOM 702 C CA . PHE A 1 88 ? 1.741 1.766 8.202 1.00 95.12 88 PHE A CA 1
ATOM 703 C C . PHE A 1 88 ? 2.995 1.386 9.008 1.00 95.12 88 PHE A C 1
ATOM 705 O O . PHE A 1 88 ? 2.901 0.462 9.823 1.00 95.12 88 PHE A O 1
ATOM 712 N N . PRO A 1 89 ? 4.139 2.090 8.879 1.00 94.94 89 PRO A N 1
ATOM 713 C CA . PRO A 1 89 ? 5.294 1.797 9.717 1.00 94.94 89 PRO A CA 1
ATOM 714 C C . PRO A 1 89 ? 5.060 2.138 11.190 1.00 94.94 89 PRO A C 1
ATOM 716 O O . PRO A 1 89 ? 5.517 1.388 12.048 1.00 94.94 89 PRO A O 1
ATOM 719 N N . LEU A 1 90 ? 4.309 3.201 11.507 1.00 91.94 90 LEU A N 1
ATOM 720 C CA . LEU A 1 90 ? 3.960 3.529 12.895 1.00 91.94 90 LEU A CA 1
ATOM 721 C C . LEU A 1 90 ? 3.081 2.461 13.548 1.00 91.94 90 LEU A C 1
ATOM 723 O O . LEU A 1 90 ? 3.306 2.107 14.700 1.00 91.94 90 LEU A O 1
ATOM 727 N N . VAL A 1 91 ? 2.102 1.932 12.819 1.00 92.69 91 VAL A N 1
ATOM 728 C CA . VAL A 1 91 ? 1.207 0.874 13.296 1.00 92.69 91 VAL A CA 1
ATOM 729 C C . VAL A 1 91 ? 1.997 -0.381 13.649 1.00 92.69 91 VAL A C 1
ATOM 731 O O . VAL A 1 91 ? 1.773 -0.968 14.708 1.00 92.69 91 VAL A O 1
ATOM 734 N N . ALA A 1 92 ? 2.952 -0.763 12.801 1.00 93.12 92 ALA A N 1
ATOM 735 C CA . ALA A 1 92 ? 3.802 -1.914 13.062 1.00 93.12 92 ALA A CA 1
ATOM 736 C C . ALA A 1 92 ? 4.813 -1.653 14.194 1.00 93.12 92 ALA A C 1
ATOM 738 O O . ALA A 1 92 ? 4.935 -2.470 15.104 1.00 93.12 92 ALA A O 1
ATOM 739 N N . ALA A 1 93 ? 5.505 -0.508 14.183 1.00 92.62 93 ALA A N 1
ATOM 740 C CA . ALA A 1 93 ? 6.511 -0.164 15.192 1.00 92.62 93 ALA A CA 1
ATOM 741 C C . ALA A 1 93 ? 5.900 0.067 16.584 1.00 92.62 93 ALA A C 1
ATOM 743 O O . ALA A 1 93 ? 6.482 -0.323 17.593 1.00 92.62 93 ALA A O 1
ATOM 744 N N . GLY A 1 94 ? 4.713 0.673 16.632 1.00 90.62 94 GLY A N 1
ATOM 745 C CA . GLY A 1 94 ? 3.944 0.906 17.850 1.00 90.62 94 GLY A CA 1
ATOM 746 C C . GLY A 1 94 ? 3.190 -0.323 18.355 1.00 90.62 94 GLY A C 1
ATOM 747 O O . GLY A 1 94 ? 2.499 -0.207 19.360 1.00 90.62 94 GLY A O 1
ATOM 748 N N . GLN A 1 95 ? 3.296 -1.471 17.669 1.00 91.75 95 GLN A N 1
ATOM 749 C CA . GLN A 1 95 ? 2.582 -2.710 18.005 1.00 91.75 95 GLN A CA 1
ATOM 750 C C . GLN A 1 95 ? 1.071 -2.484 18.178 1.00 91.75 95 GLN A C 1
ATOM 752 O O . GLN A 1 95 ? 0.432 -3.027 19.075 1.00 91.75 95 GLN A O 1
ATOM 757 N N . LEU A 1 96 ? 0.494 -1.643 17.313 1.00 92.88 96 LEU A N 1
ATOM 758 C CA . LEU A 1 96 ? -0.920 -1.259 17.397 1.00 92.88 96 LEU A CA 1
ATOM 759 C C . LEU A 1 96 ? -1.852 -2.355 16.860 1.00 92.88 96 LEU A C 1
ATOM 761 O O . LEU A 1 96 ? -3.060 -2.311 17.092 1.00 92.88 96 LEU A O 1
ATOM 765 N N . VAL A 1 97 ? -1.280 -3.325 16.147 1.00 94.06 97 VAL A N 1
ATOM 766 C CA . VAL A 1 97 ? -1.933 -4.522 15.617 1.00 94.06 97 VAL A CA 1
ATOM 767 C C . VAL A 1 97 ? -1.498 -5.727 16.440 1.00 94.06 97 VAL A C 1
ATOM 769 O O . VAL A 1 97 ? -0.306 -5.926 16.660 1.00 94.06 97 VAL A O 1
ATOM 772 N N . GLU A 1 98 ? -2.463 -6.545 16.863 1.00 92.06 98 GLU A N 1
ATOM 773 C CA . GLU A 1 98 ? -2.213 -7.696 17.741 1.00 92.06 98 GLU A CA 1
ATOM 774 C C . GLU A 1 98 ? -1.398 -8.804 17.061 1.00 92.06 98 GLU A C 1
ATOM 776 O O . GLU A 1 98 ? -0.540 -9.406 17.701 1.00 92.06 98 GLU A O 1
ATOM 781 N N . SER A 1 99 ? -1.653 -9.080 15.774 1.00 95.31 99 SER A N 1
ATOM 782 C CA . SER A 1 99 ? -0.952 -10.114 15.001 1.00 95.31 99 SER A CA 1
ATOM 783 C C . SER A 1 99 ? 0.376 -9.568 14.453 1.00 95.31 99 SER A C 1
ATOM 785 O O . SER A 1 99 ? 0.363 -8.743 13.529 1.00 95.31 99 SER A O 1
ATOM 787 N N . PRO A 1 100 ? 1.546 -10.044 14.935 1.00 95.38 100 PRO A N 1
ATOM 788 C CA . PRO A 1 100 ? 2.838 -9.581 14.427 1.00 95.38 100 PRO A CA 1
ATOM 789 C C . PRO A 1 100 ? 3.038 -9.958 12.958 1.00 95.38 100 PRO A C 1
ATOM 791 O O . PRO A 1 100 ? 3.644 -9.208 12.197 1.00 95.38 100 PRO A O 1
ATOM 794 N N . VAL A 1 101 ? 2.493 -11.104 12.538 1.00 96.88 101 VAL A N 1
ATOM 795 C CA . VAL A 1 101 ? 2.568 -11.573 11.149 1.00 96.88 101 VAL A CA 1
ATOM 796 C C . VAL A 1 101 ? 1.764 -10.648 10.234 1.00 96.88 101 VAL A C 1
ATOM 798 O O . VAL A 1 101 ? 2.255 -10.258 9.173 1.00 96.88 101 VAL A O 1
ATOM 801 N N . ALA A 1 102 ? 0.570 -10.223 10.662 1.00 96.62 102 ALA A N 1
ATOM 802 C CA . ALA A 1 102 ? -0.222 -9.252 9.916 1.00 96.62 102 ALA A CA 1
ATOM 803 C C . ALA A 1 102 ? 0.506 -7.900 9.819 1.00 96.62 102 ALA A C 1
ATOM 805 O O . ALA A 1 102 ? 0.622 -7.356 8.719 1.00 96.62 102 ALA A O 1
ATOM 806 N N . ALA A 1 103 ? 1.088 -7.409 10.919 1.00 96.94 103 ALA A N 1
ATOM 807 C CA . ALA A 1 103 ? 1.883 -6.179 10.928 1.00 96.94 103 ALA A CA 1
ATOM 808 C C . ALA A 1 103 ? 3.091 -6.246 9.971 1.00 96.94 103 ALA A C 1
ATOM 810 O O . ALA A 1 103 ? 3.309 -5.325 9.184 1.00 96.94 103 ALA A O 1
ATOM 811 N N . VAL A 1 104 ? 3.835 -7.359 9.966 1.00 96.94 104 VAL A N 1
ATOM 812 C CA . VAL A 1 104 ? 4.941 -7.591 9.020 1.00 96.94 104 VAL A CA 1
ATOM 813 C C . VAL A 1 104 ? 4.438 -7.635 7.579 1.00 96.94 104 VAL A C 1
ATOM 815 O O . VAL A 1 104 ? 5.068 -7.062 6.695 1.00 96.94 104 VAL A O 1
ATOM 818 N N . SER A 1 105 ? 3.283 -8.251 7.323 1.00 97.19 105 SER A N 1
ATOM 819 C CA . SER A 1 105 ? 2.704 -8.275 5.977 1.00 97.19 105 SER A CA 1
ATOM 820 C C . SER A 1 105 ? 2.296 -6.874 5.490 1.00 97.19 105 SER A C 1
ATOM 822 O O . SER A 1 105 ? 2.455 -6.554 4.313 1.00 97.19 105 SER A O 1
ATOM 824 N N . LEU A 1 106 ? 1.822 -6.004 6.390 1.00 97.56 106 LEU A N 1
ATOM 825 C CA . LEU A 1 106 ? 1.528 -4.605 6.076 1.00 97.56 106 LEU A CA 1
ATOM 826 C C . LEU A 1 106 ? 2.813 -3.821 5.779 1.00 97.56 106 LEU A C 1
ATOM 828 O O . LEU A 1 106 ? 2.851 -3.050 4.819 1.00 97.56 106 LEU A O 1
ATOM 832 N N . LEU A 1 107 ? 3.877 -4.057 6.554 1.00 97.56 107 LEU A N 1
ATOM 833 C CA . LEU A 1 107 ? 5.202 -3.492 6.291 1.00 97.56 107 LEU A CA 1
ATOM 834 C C . LEU A 1 107 ? 5.780 -3.964 4.958 1.00 97.56 107 LEU A C 1
ATOM 836 O O . LEU A 1 107 ? 6.382 -3.162 4.254 1.00 97.56 107 LEU A O 1
ATOM 840 N N . GLY A 1 108 ? 5.587 -5.232 4.594 1.00 97.56 108 GLY A N 1
ATOM 841 C CA . GLY A 1 108 ? 6.016 -5.771 3.306 1.00 97.56 108 GLY A CA 1
ATOM 842 C C . GLY A 1 108 ? 5.375 -5.021 2.138 1.00 97.56 108 GLY A C 1
ATOM 843 O O . GLY A 1 108 ? 6.080 -4.566 1.235 1.00 97.56 108 GLY A O 1
ATOM 844 N N . TYR A 1 109 ? 4.061 -4.781 2.207 1.00 97.69 109 TYR A N 1
ATOM 845 C CA . TYR A 1 109 ? 3.356 -3.943 1.233 1.00 97.69 109 TYR A CA 1
ATOM 846 C C . TYR A 1 109 ? 3.877 -2.497 1.219 1.00 97.69 109 TYR A C 1
ATOM 848 O O . TYR A 1 109 ? 4.170 -1.956 0.153 1.00 97.69 109 TYR A O 1
ATOM 856 N N . TRP A 1 110 ? 4.045 -1.883 2.394 1.00 97.62 110 TRP A N 1
ATOM 857 C CA . TRP A 1 110 ? 4.590 -0.529 2.515 1.00 97.62 110 TRP A CA 1
ATOM 858 C C . TRP A 1 110 ? 5.993 -0.415 1.903 1.00 97.62 110 TRP A C 1
ATOM 860 O O . TRP A 1 110 ? 6.241 0.502 1.124 1.00 97.62 110 TRP A O 1
ATOM 870 N N . LEU A 1 111 ? 6.894 -1.361 2.187 1.00 97.00 111 LEU A N 1
ATOM 871 C CA . LEU A 1 111 ? 8.245 -1.398 1.622 1.00 97.00 111 LEU A CA 1
ATOM 872 C C . LEU A 1 111 ? 8.211 -1.514 0.098 1.00 97.00 111 LEU A C 1
ATOM 874 O O . LEU A 1 111 ? 8.950 -0.793 -0.569 1.00 97.00 111 LEU A O 1
ATOM 878 N N . CYS A 1 112 ? 7.321 -2.351 -0.454 1.00 96.44 112 CYS A N 1
ATOM 879 C CA . CYS A 1 112 ? 7.122 -2.425 -1.901 1.00 96.44 112 CYS A CA 1
ATOM 880 C C . CYS A 1 112 ? 6.802 -1.039 -2.462 1.00 96.44 112 CYS A C 1
ATOM 882 O O . CYS A 1 112 ? 7.530 -0.563 -3.329 1.00 96.44 112 CYS A O 1
ATOM 884 N N . LEU A 1 113 ? 5.775 -0.364 -1.923 1.00 95.38 113 LEU A N 1
ATOM 885 C CA . LEU A 1 113 ? 5.387 0.982 -2.359 1.00 95.38 113 LEU A CA 1
ATOM 886 C C . LEU A 1 113 ? 6.541 1.980 -2.251 1.00 95.38 113 LEU A C 1
ATOM 888 O O . LEU A 1 113 ? 6.779 2.745 -3.182 1.00 95.38 113 LEU A O 1
ATOM 892 N N . ARG A 1 114 ? 7.283 1.961 -1.138 1.00 94.75 114 ARG A N 1
ATOM 893 C CA . ARG A 1 114 ? 8.425 2.856 -0.920 1.00 94.75 114 ARG A CA 1
ATOM 894 C C . ARG A 1 114 ? 9.486 2.682 -1.989 1.00 94.75 114 ARG A C 1
ATOM 896 O O . ARG A 1 114 ? 9.930 3.686 -2.537 1.00 94.75 114 ARG A O 1
ATOM 903 N N . ILE A 1 115 ? 9.853 1.446 -2.310 1.00 94.88 115 ILE A N 1
ATOM 904 C CA . ILE A 1 115 ? 10.861 1.175 -3.334 1.00 94.88 115 ILE A CA 1
ATOM 905 C C . ILE A 1 115 ? 10.361 1.660 -4.697 1.00 94.88 115 ILE A C 1
ATOM 907 O O . ILE A 1 115 ? 11.033 2.457 -5.349 1.00 94.88 115 ILE A O 1
ATOM 911 N N . ILE A 1 116 ? 9.153 1.255 -5.100 1.00 94.44 116 ILE A N 1
ATOM 912 C CA . ILE A 1 116 ? 8.636 1.559 -6.442 1.00 94.44 116 ILE A CA 1
ATOM 913 C C . ILE A 1 116 ? 8.237 3.030 -6.630 1.00 94.44 116 ILE A C 1
ATOM 915 O O . ILE A 1 116 ? 8.172 3.500 -7.761 1.00 94.44 116 ILE A O 1
ATOM 919 N N . SER A 1 117 ? 7.998 3.776 -5.546 1.00 93.25 117 SER A N 1
ATOM 920 C CA . SER A 1 117 ? 7.741 5.222 -5.599 1.00 93.25 117 SER A CA 1
ATOM 921 C C . SER A 1 117 ? 8.994 6.055 -5.893 1.00 93.25 117 SER A C 1
ATOM 923 O O . SER A 1 117 ? 8.885 7.181 -6.381 1.00 93.25 117 SER A O 1
ATOM 925 N N . LEU A 1 118 ? 10.193 5.513 -5.646 1.00 91.06 118 LEU A N 1
ATOM 926 C CA . LEU A 1 118 ? 11.470 6.194 -5.882 1.00 91.06 118 LEU A CA 1
ATOM 927 C C . LEU A 1 118 ? 11.895 6.058 -7.349 1.00 91.06 118 LEU A C 1
ATOM 929 O O . LEU A 1 118 ? 12.974 5.570 -7.678 1.00 91.06 118 LEU A O 1
ATOM 933 N N . THR A 1 119 ? 11.010 6.498 -8.240 1.00 84.88 119 THR A N 1
ATOM 934 C CA . THR A 1 119 ? 11.070 6.245 -9.687 1.00 84.88 119 THR A CA 1
ATOM 935 C C . THR A 1 119 ? 12.373 6.697 -10.352 1.00 84.88 119 THR A C 1
ATOM 937 O O . THR A 1 119 ? 12.827 6.061 -11.299 1.00 84.88 119 THR A O 1
ATOM 940 N N . SER A 1 120 ? 13.006 7.761 -9.851 1.00 84.69 120 SER A N 1
ATOM 941 C CA . SER A 1 120 ? 14.271 8.297 -10.370 1.00 84.69 120 SER A CA 1
ATOM 942 C C . SER A 1 120 ? 15.513 7.507 -9.945 1.00 84.69 120 SER A C 1
ATOM 944 O O . SER A 1 120 ? 16.575 7.695 -10.532 1.00 84.69 120 SER A O 1
ATOM 946 N N . SER A 1 121 ? 15.396 6.636 -8.941 1.00 88.06 121 SER A N 1
ATOM 947 C CA . SER A 1 121 ? 16.495 5.834 -8.391 1.00 88.06 121 SER A CA 1
ATOM 948 C C . SER A 1 121 ? 16.202 4.333 -8.413 1.00 88.06 121 SER A C 1
ATOM 950 O O . SER A 1 121 ? 16.837 3.574 -7.681 1.00 88.06 121 SER A O 1
ATOM 952 N N . LEU A 1 122 ? 15.227 3.893 -9.213 1.00 89.94 122 LEU A N 1
ATOM 953 C CA . LEU A 1 122 ? 14.956 2.472 -9.401 1.00 89.94 122 LEU A CA 1
ATOM 954 C C . LEU A 1 122 ? 16.118 1.811 -10.145 1.00 89.94 122 LEU A C 1
ATOM 956 O O . LEU A 1 122 ? 16.503 2.231 -11.235 1.00 89.94 122 LEU A O 1
ATOM 960 N N . THR A 1 123 ? 16.667 0.764 -9.540 1.00 93.38 123 THR A N 1
ATOM 961 C CA . THR A 1 123 ? 17.722 -0.079 -10.101 1.00 93.38 123 THR A CA 1
ATOM 962 C C . THR A 1 123 ? 17.179 -1.491 -10.273 1.00 93.38 123 THR A C 1
ATOM 964 O O . THR A 1 123 ? 16.158 -1.849 -9.690 1.00 93.38 123 THR A O 1
ATOM 967 N N . THR A 1 124 ? 17.861 -2.328 -11.052 1.00 94.00 124 THR A N 1
ATOM 968 C CA . THR A 1 124 ? 17.475 -3.741 -11.193 1.00 94.00 124 THR A CA 1
ATOM 969 C C . THR A 1 124 ? 17.454 -4.453 -9.841 1.00 94.00 124 THR A C 1
ATOM 971 O O . THR A 1 124 ? 16.515 -5.184 -9.554 1.00 94.00 124 THR A O 1
ATOM 974 N N . THR A 1 125 ? 18.424 -4.159 -8.970 1.00 95.56 125 THR A N 1
ATOM 975 C CA . THR A 1 125 ? 18.483 -4.706 -7.610 1.00 95.56 125 THR A CA 1
ATOM 976 C C . THR A 1 125 ? 17.282 -4.286 -6.768 1.00 95.56 125 THR A C 1
ATOM 978 O O . THR A 1 125 ? 16.659 -5.136 -6.142 1.00 95.56 125 THR A O 1
ATOM 981 N N . SER A 1 126 ? 16.903 -3.002 -6.774 1.00 94.94 126 SER A N 1
ATOM 982 C CA . SER A 1 126 ? 15.747 -2.564 -5.985 1.00 94.94 126 SER A CA 1
ATOM 983 C C . SER A 1 126 ? 14.426 -3.092 -6.550 1.00 94.94 126 SER A C 1
ATOM 985 O O . SER A 1 126 ? 13.511 -3.403 -5.789 1.00 94.94 126 SER A O 1
ATOM 987 N N . VAL A 1 127 ? 14.331 -3.276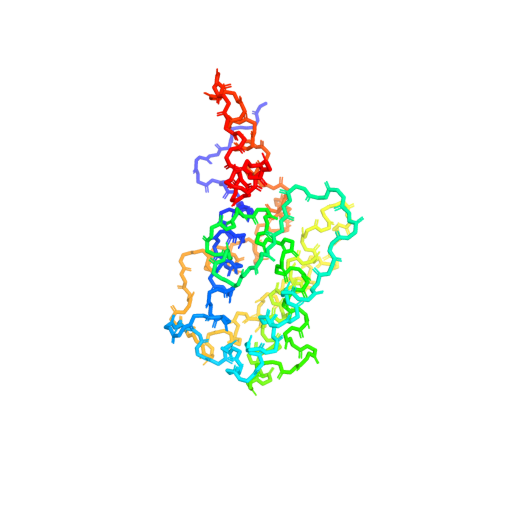 -7.871 1.00 95.50 127 VAL A N 1
ATOM 988 C CA . VAL A 1 127 ? 13.197 -3.968 -8.498 1.00 95.50 127 VAL A CA 1
ATOM 989 C C . VAL A 1 127 ? 13.116 -5.417 -8.016 1.00 95.50 127 VAL A C 1
ATOM 991 O O . VAL A 1 127 ? 12.061 -5.820 -7.535 1.00 95.50 127 VAL A O 1
ATOM 994 N N . GLU A 1 128 ? 14.208 -6.182 -8.062 1.00 96.50 128 GLU A N 1
ATOM 995 C CA . GLU A 1 128 ? 14.247 -7.571 -7.573 1.00 96.50 128 GLU A CA 1
ATOM 996 C C . GLU A 1 128 ? 13.872 -7.674 -6.085 1.00 96.50 128 GLU A C 1
ATOM 998 O O . GLU A 1 128 ? 13.096 -8.548 -5.688 1.00 96.50 128 GLU A O 1
ATOM 1003 N N . GLU A 1 129 ? 14.364 -6.755 -5.251 1.00 96.06 129 GLU A N 1
ATOM 1004 C CA . GLU A 1 129 ? 13.983 -6.658 -3.838 1.00 96.06 129 GLU A CA 1
ATOM 1005 C C . GLU A 1 129 ? 12.478 -6.417 -3.672 1.00 96.06 129 GLU A C 1
ATOM 1007 O O . GLU A 1 129 ? 11.816 -7.122 -2.906 1.00 96.06 129 GLU A O 1
ATOM 1012 N N . ALA A 1 130 ? 11.913 -5.468 -4.422 1.00 96.56 130 ALA A N 1
ATOM 1013 C CA . ALA A 1 130 ? 10.487 -5.170 -4.373 1.00 96.56 130 ALA A CA 1
ATOM 1014 C C . ALA A 1 130 ? 9.634 -6.353 -4.865 1.00 96.56 130 ALA A C 1
ATOM 1016 O O . ALA A 1 130 ? 8.590 -6.635 -4.278 1.00 96.56 130 ALA A O 1
ATOM 1017 N N . GLN A 1 131 ? 10.078 -7.089 -5.889 1.00 97.69 131 GLN A N 1
ATOM 1018 C CA . GLN A 1 131 ? 9.405 -8.299 -6.377 1.00 97.69 131 GLN A CA 1
ATOM 1019 C C . GLN A 1 131 ? 9.390 -9.412 -5.326 1.00 97.69 131 GLN A C 1
ATOM 1021 O O . GLN A 1 131 ? 8.347 -10.021 -5.074 1.00 97.69 131 GLN A O 1
ATOM 1026 N N . ASN A 1 132 ? 10.526 -9.648 -4.667 1.00 97.88 132 ASN A N 1
ATOM 1027 C CA . ASN A 1 132 ? 10.628 -10.633 -3.594 1.00 97.88 132 ASN A CA 1
ATOM 1028 C C . ASN A 1 132 ? 9.737 -10.259 -2.401 1.00 97.88 132 ASN A C 1
ATOM 1030 O O . ASN A 1 132 ? 8.987 -11.100 -1.900 1.00 97.88 132 ASN A O 1
ATOM 1034 N N . LEU A 1 133 ? 9.755 -8.988 -1.987 1.00 97.81 133 LEU A N 1
ATOM 1035 C CA . LEU A 1 133 ? 8.871 -8.475 -0.938 1.00 97.81 133 LEU A CA 1
ATOM 1036 C C . LEU A 1 133 ? 7.396 -8.623 -1.316 1.00 97.81 133 LEU A C 1
ATOM 1038 O O . LEU A 1 133 ? 6.595 -9.055 -0.486 1.00 97.81 133 LEU A O 1
ATOM 1042 N N . ALA A 1 134 ? 7.032 -8.315 -2.561 1.00 98.12 134 ALA A N 1
ATOM 1043 C CA . ALA A 1 134 ? 5.666 -8.438 -3.051 1.00 98.12 134 ALA A CA 1
ATOM 1044 C C . ALA A 1 134 ? 5.197 -9.895 -3.022 1.00 98.12 134 ALA A C 1
ATOM 1046 O O . ALA A 1 134 ? 4.104 -10.172 -2.528 1.00 98.12 134 ALA A O 1
ATOM 1047 N N . LYS A 1 135 ? 6.037 -10.837 -3.468 1.00 98.31 135 LYS A N 1
ATOM 1048 C CA . LYS A 1 135 ? 5.745 -12.275 -3.419 1.00 98.31 135 LYS A CA 1
ATOM 1049 C C . LYS A 1 135 ? 5.505 -12.758 -1.987 1.00 98.31 135 LYS A C 1
ATOM 1051 O O . LYS A 1 135 ? 4.466 -13.360 -1.721 1.00 98.31 135 LYS A O 1
ATOM 1056 N N . LEU A 1 136 ? 6.416 -12.450 -1.063 1.00 98.31 136 LEU A N 1
ATOM 1057 C CA . LEU A 1 136 ? 6.290 -12.850 0.344 1.00 98.31 136 LEU A CA 1
ATOM 1058 C C . LEU A 1 136 ? 5.057 -12.219 1.003 1.00 98.31 136 LEU A C 1
ATOM 1060 O O . LEU A 1 136 ? 4.285 -12.898 1.676 1.00 98.31 136 LEU A O 1
ATOM 1064 N N . THR A 1 137 ? 4.821 -10.930 0.754 1.00 98.25 137 THR A N 1
ATOM 1065 C CA . THR A 1 137 ? 3.634 -10.216 1.247 1.00 98.25 137 THR A CA 1
ATOM 1066 C C . THR A 1 137 ? 2.353 -10.873 0.748 1.00 98.25 137 THR A C 1
ATOM 1068 O O . THR A 1 137 ? 1.421 -11.098 1.518 1.00 98.25 137 THR A O 1
ATOM 1071 N N . LYS A 1 138 ? 2.314 -11.233 -0.537 1.00 98.19 138 LYS A N 1
ATOM 1072 C CA . LYS A 1 138 ? 1.182 -11.917 -1.153 1.00 98.19 138 LYS A CA 1
ATOM 1073 C C . LYS A 1 138 ? 0.920 -13.280 -0.516 1.00 98.19 138 LYS A C 1
ATOM 1075 O O . LYS A 1 138 ? -0.235 -13.616 -0.269 1.00 98.19 138 LYS A O 1
ATOM 1080 N N . GLU A 1 139 ? 1.965 -14.066 -0.271 1.00 97.88 139 GLU A N 1
ATOM 1081 C CA . GLU A 1 139 ? 1.858 -15.373 0.385 1.00 97.88 139 GLU A CA 1
ATOM 1082 C C . GLU A 1 139 ? 1.280 -15.234 1.799 1.00 97.88 139 GLU A C 1
ATOM 1084 O O . GLU A 1 139 ? 0.308 -15.919 2.121 1.00 97.88 139 GLU A O 1
ATOM 1089 N N . LEU A 1 140 ? 1.774 -14.270 2.586 1.00 97.62 140 LEU A N 1
ATOM 1090 C CA . LEU A 1 140 ? 1.226 -13.958 3.910 1.00 97.62 140 LEU 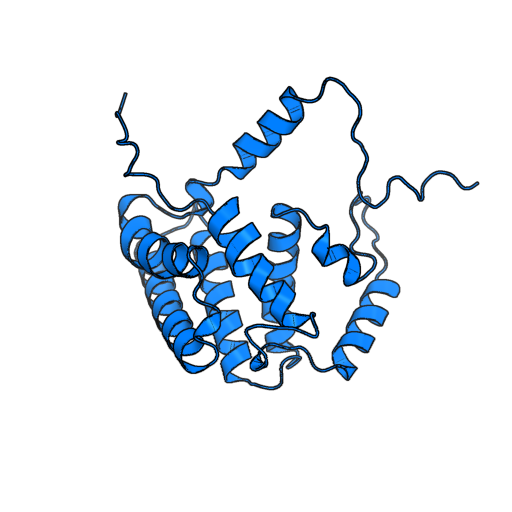A CA 1
ATOM 1091 C C . LEU A 1 140 ? -0.242 -13.525 3.835 1.00 97.62 140 LEU A C 1
ATOM 1093 O O . LEU A 1 140 ? -1.084 -14.002 4.592 1.00 97.62 140 LEU A O 1
ATOM 1097 N N . TRP A 1 141 ? -0.590 -12.647 2.898 1.00 97.62 141 TRP A N 1
ATOM 1098 C CA . TRP A 1 141 ? -1.971 -12.195 2.734 1.00 97.62 141 TRP A CA 1
ATOM 1099 C C . TRP A 1 141 ? -2.904 -13.333 2.321 1.00 97.62 141 TRP A C 1
ATOM 1101 O O . TRP A 1 141 ? -4.044 -13.381 2.777 1.00 97.62 141 TRP A O 1
ATOM 1111 N N . ARG A 1 142 ? -2.430 -14.274 1.493 1.00 96.75 142 ARG A N 1
ATOM 1112 C CA . ARG A 1 142 ? -3.203 -15.463 1.105 1.00 96.75 142 ARG A CA 1
ATOM 1113 C C . ARG A 1 142 ? -3.461 -16.380 2.293 1.00 96.75 142 ARG A C 1
ATOM 1115 O O . ARG A 1 142 ? -4.545 -16.950 2.359 1.00 96.75 142 ARG A O 1
ATOM 1122 N N . SER A 1 143 ? -2.499 -16.517 3.207 1.00 96.62 143 SER A N 1
ATOM 1123 C CA . SER A 1 143 ? -2.675 -17.341 4.405 1.00 96.62 143 SER A CA 1
ATOM 1124 C C . SER A 1 143 ? -3.552 -16.680 5.466 1.00 96.62 143 SER A C 1
ATOM 1126 O O . SER A 1 143 ? -4.348 -17.371 6.090 1.00 96.62 143 SER A O 1
ATOM 1128 N N . LEU A 1 144 ? -3.422 -15.364 5.671 1.00 96.06 144 LEU A N 1
ATOM 1129 C CA . LEU A 1 144 ? -4.110 -14.658 6.760 1.00 96.06 144 LEU A CA 1
ATOM 1130 C C . LEU A 1 144 ? -5.523 -14.202 6.370 1.00 96.06 144 LEU A C 1
ATOM 1132 O O . LEU A 1 144 ? -6.447 -14.246 7.178 1.00 96.06 144 LEU A O 1
ATOM 1136 N N . ALA A 1 145 ? -5.712 -13.734 5.133 1.00 95.81 145 ALA A N 1
ATOM 1137 C CA . ALA A 1 145 ? -6.974 -13.137 4.705 1.00 95.81 145 ALA A CA 1
ATOM 1138 C C . ALA A 1 145 ? -7.212 -13.283 3.186 1.00 95.81 145 ALA A C 1
ATOM 1140 O O . ALA A 1 145 ? -7.227 -12.287 2.460 1.00 95.81 145 ALA A O 1
ATOM 1141 N N . PRO A 1 146 ? -7.450 -14.501 2.662 1.00 95.31 146 PRO A N 1
ATOM 1142 C CA . PRO A 1 146 ? -7.613 -14.743 1.222 1.00 95.31 146 PRO A CA 1
ATOM 1143 C C . PRO A 1 146 ? -8.736 -13.915 0.567 1.00 95.31 146 PRO A C 1
ATOM 1145 O O . PRO A 1 146 ? -8.635 -13.532 -0.597 1.00 95.31 146 PRO A O 1
ATOM 1148 N N . GLN A 1 147 ? -9.778 -13.561 1.320 1.00 94.12 147 GLN A N 1
ATOM 1149 C CA . GLN A 1 147 ? -10.903 -12.722 0.889 1.00 94.12 147 GLN A CA 1
ATOM 1150 C C . GLN A 1 147 ? -10.517 -11.292 0.469 1.00 94.12 147 GLN A C 1
ATOM 1152 O O . GLN A 1 147 ? -11.343 -10.571 -0.100 1.00 94.12 147 GLN A O 1
ATOM 1157 N N . ILE A 1 148 ? -9.292 -10.848 0.765 1.00 94.75 148 ILE A N 1
ATOM 1158 C CA . ILE A 1 148 ? -8.821 -9.513 0.388 1.00 94.75 148 ILE A CA 1
ATOM 1159 C C . ILE A 1 148 ? -8.318 -9.432 -1.051 1.00 94.75 148 ILE A C 1
ATOM 1161 O O . ILE A 1 148 ? -8.085 -8.327 -1.535 1.00 94.75 148 ILE A O 1
ATOM 1165 N N . PHE A 1 149 ? -8.141 -10.569 -1.731 1.00 94.75 149 PHE A N 1
ATOM 1166 C CA . PHE A 1 149 ? -7.639 -10.620 -3.102 1.00 94.75 149 PHE A CA 1
ATOM 1167 C C . PHE A 1 149 ? -8.704 -10.177 -4.107 1.00 94.75 149 PHE A C 1
ATOM 1169 O O . PHE A 1 149 ? -9.337 -10.973 -4.793 1.00 94.75 149 PHE A O 1
ATOM 1176 N N . THR A 1 150 ? -8.899 -8.864 -4.180 1.00 93.50 150 THR A N 1
ATOM 1177 C CA . THR A 1 150 ? -9.699 -8.201 -5.209 1.00 93.50 150 THR A CA 1
ATOM 1178 C C . THR A 1 150 ? -8.931 -8.119 -6.530 1.00 93.50 150 THR A C 1
ATOM 1180 O O . THR A 1 150 ? -7.721 -8.354 -6.578 1.00 93.50 150 THR A O 1
ATOM 1183 N N . MET A 1 151 ? -9.612 -7.694 -7.601 1.00 94.38 151 MET A N 1
ATOM 1184 C CA . MET A 1 151 ? -8.969 -7.422 -8.893 1.00 94.38 151 MET A CA 1
ATOM 1185 C C . MET A 1 151 ? -7.773 -6.472 -8.773 1.00 94.38 151 MET A C 1
ATOM 1187 O O . MET A 1 151 ? -6.768 -6.679 -9.440 1.00 94.38 151 MET A O 1
ATOM 1191 N N . LYS A 1 152 ? -7.837 -5.471 -7.886 1.00 94.75 152 LYS A N 1
ATOM 1192 C CA . LYS A 1 152 ? -6.730 -4.529 -7.674 1.00 94.75 152 LYS A CA 1
ATOM 1193 C C . LYS A 1 152 ? -5.535 -5.181 -6.968 1.00 94.75 152 LYS A C 1
ATOM 1195 O O . LYS A 1 152 ? -4.399 -4.896 -7.325 1.00 94.75 152 LYS A O 1
ATOM 1200 N N . CYS A 1 153 ? -5.769 -6.096 -6.021 1.00 95.38 153 CYS A N 1
ATOM 1201 C CA . CYS A 1 153 ? -4.686 -6.884 -5.419 1.00 95.38 153 CYS A CA 1
ATOM 1202 C C . CYS A 1 153 ? -4.029 -7.812 -6.445 1.00 95.38 153 CYS A C 1
ATOM 1204 O O . CYS A 1 153 ? -2.806 -7.906 -6.478 1.00 95.38 153 CYS A O 1
ATOM 1206 N N . HIS A 1 154 ? -4.829 -8.481 -7.281 1.00 94.44 154 HIS A N 1
ATOM 1207 C CA . HIS A 1 154 ? -4.307 -9.295 -8.378 1.00 94.44 154 HIS A CA 1
ATOM 1208 C C . HIS A 1 154 ? -3.452 -8.445 -9.321 1.00 94.44 154 HIS A C 1
ATOM 1210 O O . HIS A 1 154 ? -2.293 -8.770 -9.541 1.00 94.44 154 HIS A O 1
ATOM 1216 N N . TRP A 1 155 ? -3.967 -7.296 -9.766 1.00 94.94 155 TRP A N 1
ATOM 1217 C CA . TRP A 1 155 ? -3.220 -6.400 -10.644 1.00 94.94 155 TRP A CA 1
ATOM 1218 C C . TRP A 1 155 ? -1.914 -5.911 -10.022 1.00 94.94 155 TRP A C 1
ATOM 1220 O O . TRP A 1 155 ? -0.882 -5.913 -10.681 1.00 94.94 155 TRP A O 1
ATOM 1230 N N . PHE A 1 156 ? -1.927 -5.545 -8.740 1.00 96.81 156 PHE A N 1
ATOM 1231 C CA . PHE A 1 156 ? -0.713 -5.134 -8.045 1.00 96.81 156 PHE A CA 1
ATOM 1232 C C . PHE A 1 156 ? 0.319 -6.269 -7.964 1.00 96.81 156 PHE A C 1
ATOM 1234 O O . PHE A 1 156 ? 1.451 -6.103 -8.401 1.00 96.81 156 PHE A O 1
ATOM 1241 N N . PHE A 1 157 ? -0.045 -7.429 -7.410 1.00 97.31 157 PHE A N 1
ATOM 1242 C CA . PHE A 1 157 ? 0.937 -8.480 -7.131 1.00 97.31 157 PHE A CA 1
ATOM 1243 C C . PHE A 1 157 ? 1.335 -9.299 -8.362 1.00 97.31 157 PHE A C 1
ATOM 1245 O O . PHE A 1 157 ? 2.506 -9.642 -8.496 1.00 97.31 157 PHE A O 1
ATOM 1252 N N . ASP A 1 158 ? 0.375 -9.653 -9.216 1.00 95.12 158 ASP A N 1
ATOM 1253 C CA . ASP A 1 158 ? 0.591 -10.569 -10.342 1.00 95.12 158 ASP A CA 1
ATOM 1254 C C . ASP A 1 158 ? 1.026 -9.858 -11.618 1.00 95.12 158 ASP A C 1
ATOM 1256 O O . ASP A 1 158 ? 1.840 -10.405 -12.347 1.00 95.12 158 ASP A O 1
ATOM 1260 N N . HIS A 1 159 ? 0.544 -8.641 -11.867 1.00 94.31 159 HIS A N 1
ATOM 1261 C CA . HIS A 1 159 ? 0.925 -7.893 -13.065 1.00 94.31 159 HIS A CA 1
ATOM 1262 C C . HIS A 1 159 ? 1.995 -6.855 -12.743 1.00 94.31 159 HIS A C 1
ATOM 1264 O O . HIS A 1 159 ? 3.150 -7.024 -13.134 1.00 94.31 159 HIS A O 1
ATOM 1270 N N . ALA A 1 160 ? 1.653 -5.834 -11.951 1.00 94.94 160 ALA A N 1
ATOM 1271 C CA . ALA A 1 160 ? 2.525 -4.691 -11.693 1.00 94.94 160 ALA A CA 1
ATOM 1272 C C . ALA A 1 160 ? 3.880 -5.120 -11.119 1.00 94.94 160 ALA A C 1
ATOM 1274 O O . ALA A 1 160 ? 4.931 -4.758 -11.643 1.00 94.94 160 ALA A O 1
ATOM 1275 N N . MET A 1 161 ? 3.853 -5.913 -10.044 1.00 96.56 161 MET A N 1
ATOM 1276 C CA . MET A 1 161 ? 5.063 -6.351 -9.359 1.00 96.56 161 MET A CA 1
ATOM 1277 C C . MET A 1 161 ? 5.736 -7.526 -10.067 1.00 96.56 161 MET A C 1
ATOM 1279 O O . MET A 1 161 ? 6.946 -7.493 -10.242 1.00 96.56 161 MET A O 1
ATOM 1283 N N . SER A 1 162 ? 5.014 -8.571 -10.478 1.00 94.31 162 SER A N 1
ATOM 1284 C CA . SER A 1 162 ? 5.678 -9.772 -11.010 1.00 94.31 162 SER A CA 1
ATOM 1285 C C . SER A 1 162 ? 6.207 -9.607 -12.437 1.00 94.31 162 SER A C 1
ATOM 1287 O O . SER A 1 162 ? 7.229 -10.205 -12.767 1.00 94.31 162 SER A O 1
ATOM 1289 N N . GLU A 1 163 ? 5.534 -8.823 -13.278 1.00 90.62 163 GLU A N 1
ATOM 1290 C CA . GLU A 1 163 ? 5.792 -8.791 -14.722 1.00 90.62 163 GLU A CA 1
ATOM 1291 C C . GLU A 1 163 ? 6.164 -7.380 -15.190 1.00 90.62 163 GLU A C 1
ATOM 1293 O O . GLU A 1 163 ? 7.259 -7.152 -15.704 1.00 90.62 163 GLU A O 1
ATOM 1298 N N . GLU A 1 164 ? 5.279 -6.408 -14.982 1.00 92.88 164 GLU A N 1
ATOM 1299 C CA . GLU A 1 164 ? 5.350 -5.107 -15.651 1.00 92.88 164 GLU A CA 1
ATOM 1300 C C . GLU A 1 164 ? 6.530 -4.251 -15.186 1.00 92.88 164 GLU A C 1
ATOM 1302 O O . GLU A 1 164 ? 7.146 -3.571 -16.007 1.00 92.88 164 GLU A O 1
ATOM 1307 N N . ILE A 1 165 ? 6.894 -4.296 -13.900 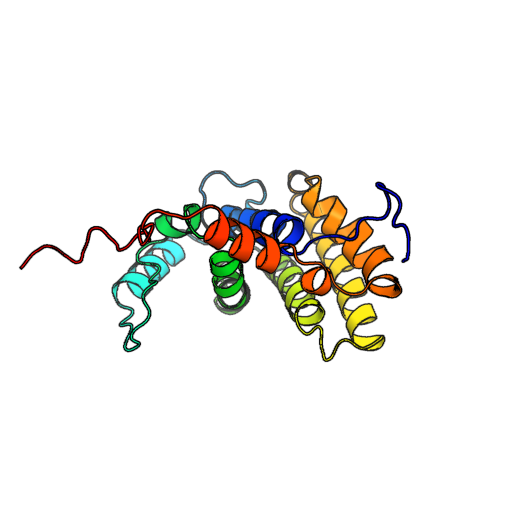1.00 93.38 165 ILE A N 1
ATOM 1308 C CA . ILE A 1 165 ? 7.949 -3.437 -13.342 1.00 93.38 165 ILE A CA 1
ATOM 1309 C C . ILE A 1 165 ? 9.303 -3.588 -14.051 1.00 93.38 165 ILE A C 1
ATOM 1311 O O . ILE A 1 165 ? 10.056 -2.619 -14.137 1.00 93.38 165 ILE A O 1
ATOM 1315 N N . GLN A 1 166 ? 9.598 -4.769 -14.604 1.00 90.50 166 GLN A N 1
ATOM 1316 C CA . GLN A 1 166 ? 10.853 -5.038 -15.311 1.00 90.50 166 GLN A CA 1
ATOM 1317 C C . GLN A 1 166 ? 10.891 -4.422 -16.717 1.00 90.50 166 GLN A C 1
ATOM 1319 O O . GLN A 1 166 ? 11.958 -4.035 -17.191 1.00 90.50 166 GLN A O 1
ATOM 1324 N N . PHE A 1 167 ? 9.741 -4.330 -17.390 1.00 88.38 167 PHE A N 1
ATOM 1325 C CA . PHE A 1 167 ? 9.662 -3.935 -18.803 1.00 88.38 167 PHE A CA 1
ATOM 1326 C C . PHE A 1 167 ? 9.104 -2.527 -19.000 1.00 88.38 167 PHE A C 1
ATOM 1328 O O . PHE A 1 167 ? 9.539 -1.794 -19.890 1.00 88.38 167 PHE A O 1
ATOM 1335 N N . CYS A 1 168 ? 8.129 -2.155 -18.178 1.00 88.44 168 CYS A N 1
ATOM 1336 C CA . CYS A 1 168 ? 7.398 -0.900 -18.256 1.00 88.44 168 CYS A CA 1
ATOM 1337 C C . CYS A 1 168 ? 7.874 0.099 -17.197 1.00 88.44 168 CYS A C 1
ATOM 1339 O O . CYS A 1 168 ? 7.641 1.294 -17.354 1.00 88.44 168 CYS A O 1
ATOM 1341 N N . GLY A 1 169 ? 8.550 -0.354 -16.141 1.00 90.06 169 GLY A N 1
ATOM 1342 C CA . GLY A 1 169 ? 8.841 0.463 -14.968 1.00 90.06 169 GLY A CA 1
ATOM 1343 C C . GLY A 1 169 ? 7.694 0.448 -13.955 1.00 90.06 169 GLY A C 1
ATOM 1344 O O . GLY A 1 169 ? 6.731 -0.303 -14.076 1.00 90.06 169 GLY A O 1
ATOM 1345 N N . SER A 1 170 ? 7.809 1.262 -12.913 1.00 92.88 170 SER A N 1
ATOM 1346 C CA . SER A 1 170 ? 6.888 1.243 -11.771 1.00 92.88 170 SER A CA 1
ATOM 1347 C C . SER A 1 170 ? 5.492 1.785 -12.091 1.00 92.88 170 SER A C 1
ATOM 1349 O O . SER A 1 170 ? 5.332 2.712 -12.886 1.00 92.88 170 SER A O 1
ATOM 1351 N N . ALA A 1 171 ? 4.490 1.322 -11.340 1.00 93.12 171 ALA A N 1
ATOM 1352 C CA . ALA A 1 171 ? 3.131 1.866 -11.400 1.00 93.12 171 ALA A CA 1
ATOM 1353 C C . ALA A 1 171 ? 3.064 3.384 -11.119 1.00 93.12 171 ALA A C 1
ATOM 1355 O O . ALA A 1 171 ? 2.169 4.075 -11.605 1.00 93.12 171 ALA A O 1
ATOM 1356 N N . TYR A 1 172 ? 4.022 3.930 -10.356 1.00 92.88 172 TYR A N 1
ATOM 1357 C CA . TYR A 1 172 ? 4.103 5.369 -10.072 1.00 92.88 172 TYR A CA 1
ATOM 1358 C C . TYR A 1 172 ? 4.562 6.192 -11.282 1.00 92.88 172 TYR A C 1
ATOM 1360 O O . TYR A 1 172 ? 4.171 7.351 -11.402 1.00 92.88 172 TYR A O 1
ATOM 1368 N N . GLN A 1 173 ? 5.334 5.608 -12.207 1.00 91.44 173 GLN A N 1
ATOM 1369 C CA . GLN A 1 173 ? 5.675 6.257 -13.482 1.00 91.44 173 GLN A CA 1
ATOM 1370 C C . GLN A 1 173 ? 4.469 6.326 -14.424 1.00 91.44 173 GLN A C 1
ATOM 1372 O O . GLN A 1 173 ? 4.362 7.268 -15.207 1.00 91.44 173 GLN A O 1
ATOM 1377 N N . TRP A 1 174 ? 3.549 5.368 -14.310 1.00 91.44 174 TRP A N 1
ATOM 1378 C CA . TRP A 1 174 ? 2.331 5.276 -15.119 1.00 91.44 174 TRP A CA 1
ATOM 1379 C C . TRP A 1 174 ? 1.101 5.877 -14.442 1.00 91.44 174 TRP A C 1
ATOM 1381 O O . TRP A 1 174 ? -0.025 5.610 -14.858 1.00 91.44 174 TRP A O 1
ATOM 1391 N N . SER A 1 175 ? 1.295 6.695 -13.404 1.00 92.06 175 SER A N 1
ATOM 1392 C CA . SER A 1 175 ? 0.167 7.195 -12.632 1.00 92.06 175 SER A CA 1
ATOM 1393 C C . SER A 1 175 ? -0.733 8.144 -13.432 1.00 92.06 175 SER A C 1
ATOM 1395 O O . SER A 1 175 ? -0.257 9.104 -14.042 1.00 92.06 175 SER A O 1
ATOM 1397 N N . SER A 1 176 ? -2.052 7.955 -13.345 1.00 91.81 176 SER A N 1
ATOM 1398 C CA . SER A 1 176 ? -3.054 8.873 -13.900 1.00 91.81 176 SER A CA 1
ATOM 1399 C C . SER A 1 176 ? -3.316 10.102 -13.017 1.00 91.81 176 SER A C 1
ATOM 1401 O O . SER A 1 176 ? -4.038 11.012 -13.432 1.00 91.81 176 SER A O 1
ATOM 1403 N N . ALA A 1 177 ? -2.708 10.197 -11.827 1.00 90.25 177 ALA A N 1
ATOM 1404 C CA . ALA A 1 177 ? -2.938 11.299 -10.888 1.00 90.25 177 ALA A CA 1
ATOM 1405 C C . ALA A 1 177 ? -2.678 12.702 -11.477 1.00 90.25 177 ALA A C 1
ATOM 1407 O O . ALA A 1 177 ? -3.508 13.598 -11.262 1.00 90.25 177 ALA A O 1
ATOM 1408 N N . PRO A 1 178 ? -1.599 12.946 -12.256 1.00 88.75 178 PRO A N 1
ATOM 1409 C CA . PRO A 1 178 ? -1.392 14.242 -12.900 1.00 88.75 178 PRO A CA 1
ATOM 1410 C C . PRO A 1 178 ? -2.486 14.567 -13.921 1.00 88.75 178 PRO A C 1
ATOM 1412 O O . PRO A 1 178 ? -2.957 15.706 -13.968 1.00 88.75 178 PRO A O 1
ATOM 1415 N N . PHE A 1 179 ? -2.921 13.567 -14.697 1.00 89.44 179 PHE A N 1
ATOM 1416 C CA . PHE A 1 179 ? -3.993 13.719 -15.676 1.00 89.44 179 PHE A CA 1
ATOM 1417 C C . PHE A 1 179 ? -5.307 14.092 -14.992 1.00 89.44 179 PHE A C 1
ATOM 1419 O O . PHE A 1 179 ? -5.913 15.091 -15.363 1.00 89.44 179 PHE A O 1
ATOM 1426 N N . GLU A 1 180 ? -5.722 13.372 -13.951 1.00 87.81 180 GLU A N 1
ATOM 1427 C CA . GLU A 1 180 ? -6.968 13.671 -13.238 1.00 87.81 180 GLU A CA 1
ATOM 1428 C C . GLU A 1 180 ? -6.939 15.006 -12.506 1.00 87.81 180 GLU A C 1
ATOM 1430 O O . GLU A 1 180 ? -7.933 15.734 -12.492 1.00 87.81 180 GLU A O 1
ATOM 1435 N N . SER A 1 181 ? -5.796 15.362 -11.917 1.00 85.12 181 SER A N 1
ATOM 1436 C CA . SER A 1 181 ? -5.593 16.674 -11.305 1.00 85.12 181 SER A CA 1
ATOM 1437 C C . SER A 1 181 ? -5.754 17.789 -12.339 1.00 85.12 181 SER A C 1
ATOM 1439 O O . SER A 1 181 ? -6.453 18.776 -12.089 1.00 85.12 181 SER A O 1
ATOM 1441 N N . HIS A 1 182 ? -5.159 17.624 -13.523 1.00 84.44 182 HIS A N 1
ATOM 1442 C CA . HIS A 1 182 ? -5.270 18.589 -14.611 1.00 84.44 182 HIS A CA 1
ATOM 1443 C C . HIS A 1 182 ? -6.684 18.636 -15.198 1.00 84.44 182 HIS A C 1
ATOM 1445 O O . HIS A 1 182 ? -7.254 19.716 -15.331 1.00 84.44 182 HIS A O 1
ATOM 1451 N N . HIS A 1 183 ? -7.287 17.481 -15.471 1.00 83.75 183 HIS A N 1
ATOM 1452 C CA . HIS A 1 183 ? -8.653 17.356 -15.967 1.00 83.75 183 HIS A CA 1
ATOM 1453 C C . HIS A 1 183 ? -9.650 18.020 -15.017 1.00 83.75 183 HIS A C 1
ATOM 1455 O O . HIS A 1 183 ? -10.481 18.812 -15.454 1.00 83.75 183 HIS A O 1
ATOM 1461 N N . ARG A 1 184 ? -9.494 17.807 -13.705 1.00 77.44 184 ARG A N 1
ATOM 1462 C CA . ARG A 1 184 ? -10.286 18.489 -12.680 1.00 77.44 184 ARG A CA 1
ATOM 1463 C C . ARG A 1 184 ? -10.130 20.006 -12.775 1.00 77.44 184 ARG A C 1
ATOM 1465 O O . ARG A 1 184 ? -11.129 20.706 -12.779 1.00 77.44 184 ARG A O 1
ATOM 1472 N N . ARG A 1 185 ? -8.906 20.531 -12.906 1.00 79.81 185 ARG A N 1
ATOM 1473 C CA . ARG A 1 185 ? -8.676 21.981 -13.081 1.00 79.81 185 ARG A CA 1
ATOM 1474 C C . ARG A 1 185 ? -9.310 22.526 -14.366 1.00 79.81 185 ARG A C 1
ATOM 1476 O O . ARG A 1 185 ? -9.831 23.631 -14.341 1.00 79.81 185 ARG A O 1
ATOM 1483 N N . LEU A 1 186 ? -9.279 21.763 -15.460 1.00 79.75 186 LEU A N 1
ATOM 1484 C CA . LEU A 1 186 ? -9.834 22.165 -16.758 1.00 79.75 186 LEU A CA 1
ATOM 1485 C C . LEU A 1 186 ? -11.366 22.120 -16.809 1.00 79.75 186 LEU A C 1
ATOM 1487 O O . LEU A 1 186 ? -11.980 23.002 -17.405 1.00 79.75 186 LEU A O 1
ATOM 1491 N N . GLN A 1 187 ? -11.992 21.120 -16.183 1.00 73.50 187 GLN A N 1
ATOM 1492 C CA . GLN A 1 187 ? -13.452 21.041 -16.055 1.00 73.50 187 GLN A CA 1
ATOM 1493 C C . GLN A 1 187 ? -14.019 22.185 -15.195 1.00 73.50 187 GLN A C 1
ATOM 1495 O O . GLN A 1 187 ? -15.199 22.523 -15.292 1.00 73.50 187 GLN A O 1
ATOM 1500 N N . ILE A 1 188 ? -13.181 22.811 -14.365 1.00 56.38 188 ILE A N 1
ATOM 1501 C CA . ILE A 1 188 ? -13.574 23.825 -13.393 1.00 56.38 188 ILE A CA 1
ATOM 1502 C C . ILE A 1 188 ? -13.485 25.241 -14.001 1.00 56.38 188 ILE A C 1
ATOM 1504 O O . ILE A 1 188 ? -12.450 25.897 -13.980 1.00 56.38 188 ILE A O 1
ATOM 1508 N N . ARG A 1 189 ? -14.629 25.760 -14.476 1.00 51.19 189 ARG A N 1
ATOM 1509 C CA . ARG A 1 189 ? -14.910 27.213 -14.590 1.00 51.19 189 ARG A CA 1
ATOM 1510 C C . ARG A 1 189 ? -15.554 27.807 -13.314 1.00 51.19 189 ARG A C 1
ATOM 1512 O O . ARG A 1 189 ? -16.007 28.945 -13.348 1.00 51.19 189 ARG A O 1
ATOM 1519 N N . LEU A 1 190 ? -15.623 27.076 -12.193 1.00 50.97 190 LEU A N 1
ATOM 1520 C CA . LEU A 1 190 ? -16.379 27.469 -10.986 1.00 50.97 190 LEU A CA 1
ATOM 1521 C C . LEU A 1 190 ? -15.699 27.025 -9.675 1.00 50.97 190 LEU A C 1
ATOM 1523 O O . LEU A 1 190 ? -15.445 25.843 -9.478 1.00 50.97 190 LEU A O 1
ATOM 1527 N N . ASN A 1 191 ? -15.441 27.982 -8.776 1.00 50.25 191 ASN A N 1
ATOM 1528 C CA . ASN A 1 191 ? -14.797 27.817 -7.463 1.00 50.25 191 ASN A CA 1
ATOM 1529 C C . ASN A 1 191 ? -15.205 26.533 -6.714 1.00 50.25 191 ASN A C 1
ATOM 1531 O O . ASN A 1 191 ? -16.324 26.420 -6.222 1.00 50.25 191 ASN A O 1
ATOM 1535 N N . GLN A 1 192 ? -14.256 25.608 -6.552 1.00 51.44 192 GLN A N 1
ATOM 1536 C CA . GLN A 1 192 ? -14.361 24.471 -5.631 1.00 51.44 192 GLN A CA 1
ATOM 1537 C C . GLN A 1 192 ? -13.164 24.437 -4.677 1.00 51.44 192 GLN A C 1
ATOM 1539 O O . GLN A 1 192 ? -12.407 23.471 -4.597 1.00 51.44 192 GLN A O 1
ATOM 1544 N N . SER A 1 193 ? -13.015 25.506 -3.900 1.00 48.31 193 SER A N 1
ATOM 1545 C CA . SER A 1 193 ? -12.283 25.493 -2.630 1.00 48.31 193 SER A CA 1
ATOM 1546 C C . SER A 1 193 ? -13.074 24.791 -1.511 1.00 48.31 193 SER A C 1
ATOM 1548 O O . SER A 1 193 ? -12.822 25.022 -0.334 1.00 48.31 193 SER A O 1
ATOM 1550 N N . THR A 1 194 ? -14.006 23.894 -1.842 1.00 48.09 194 THR A N 1
ATOM 1551 C CA . THR A 1 194 ? -14.623 22.961 -0.896 1.00 48.09 194 THR A CA 1
ATOM 1552 C C . THR A 1 194 ? -13.666 21.803 -0.619 1.00 48.09 194 THR A C 1
ATOM 1554 O O . THR A 1 194 ? -13.769 20.694 -1.138 1.00 48.09 194 THR A O 1
ATOM 1557 N N . VAL A 1 195 ? -12.661 22.106 0.196 1.00 46.44 195 VAL A N 1
ATOM 1558 C CA . VAL A 1 195 ? -11.990 21.132 1.063 1.00 46.44 195 VAL A CA 1
ATOM 1559 C C . VAL A 1 195 ? -12.852 20.910 2.313 1.00 46.44 195 VAL A C 1
ATOM 1561 O O . VAL A 1 195 ? -13.681 21.762 2.643 1.00 46.44 195 VAL A O 1
ATOM 1564 N N . ASN A 1 196 ? -12.643 19.797 3.026 1.00 45.97 196 ASN A N 1
ATOM 1565 C CA . ASN A 1 196 ? -13.359 19.434 4.265 1.00 45.97 196 ASN A CA 1
ATOM 1566 C C . ASN A 1 196 ? -13.290 20.515 5.374 1.00 45.97 196 ASN A C 1
ATOM 1568 O O . ASN A 1 196 ? -13.999 20.424 6.365 1.00 45.97 196 ASN A O 1
ATOM 1572 N N . SER A 1 197 ? -12.462 21.550 5.203 1.00 45.22 197 SER A N 1
ATOM 1573 C CA . SER A 1 197 ? -12.295 22.701 6.098 1.00 45.22 197 SER A CA 1
ATOM 1574 C C . SER A 1 197 ? -13.011 23.986 5.647 1.00 45.22 197 SER A C 1
ATOM 1576 O O . SER A 1 197 ? -12.925 25.003 6.333 1.00 45.22 197 SER A O 1
ATOM 1578 N N . SER A 1 198 ? -13.735 23.982 4.523 1.00 38.38 198 SER A N 1
ATOM 1579 C CA . SER A 1 198 ? -14.418 25.189 4.009 1.00 38.38 198 SER A CA 1
ATOM 1580 C C . SER A 1 198 ? -15.572 25.696 4.887 1.00 38.38 198 SER A C 1
ATOM 1582 O O . SER A 1 198 ? -16.011 26.829 4.714 1.00 38.38 198 SER A O 1
ATOM 1584 N N . THR A 1 199 ? -16.022 24.912 5.867 1.00 41.16 199 THR A N 1
ATOM 1585 C CA . THR A 1 199 ? -17.089 25.279 6.812 1.00 41.16 199 THR A CA 1
ATOM 1586 C C . THR A 1 199 ? -16.607 25.917 8.119 1.00 41.16 199 THR A C 1
ATOM 1588 O O . THR A 1 199 ? -17.449 26.336 8.901 1.00 41.16 199 THR A O 1
ATOM 1591 N N . LEU A 1 200 ? -15.296 26.044 8.372 1.00 41.34 200 LEU A N 1
ATOM 1592 C CA . LEU A 1 200 ? -14.777 26.553 9.660 1.00 41.34 200 LEU A CA 1
ATOM 1593 C C . LEU A 1 200 ? -14.187 27.974 9.623 1.00 41.34 200 LEU A C 1
ATOM 1595 O O . LEU A 1 200 ? -13.724 28.461 10.649 1.00 41.34 200 LEU A O 1
ATOM 1599 N N . ILE A 1 201 ? -14.191 28.664 8.476 1.00 43.19 201 ILE A N 1
ATOM 1600 C CA . ILE A 1 201 ? -13.586 30.010 8.360 1.00 43.19 201 ILE A CA 1
ATOM 1601 C C . ILE A 1 201 ? -14.598 31.150 8.609 1.00 43.19 201 ILE A C 1
ATOM 1603 O O . ILE A 1 201 ? -14.195 32.303 8.740 1.00 43.19 201 ILE A O 1
ATOM 1607 N N . VAL A 1 202 ? -15.896 30.867 8.761 1.00 40.75 202 VAL A N 1
ATOM 1608 C CA . VAL A 1 202 ? -16.914 31.907 9.013 1.00 40.75 202 VAL A CA 1
ATOM 1609 C C . VAL A 1 202 ? -17.624 31.681 10.345 1.00 40.75 202 VAL A C 1
ATOM 1611 O O . VAL A 1 202 ? -18.800 31.359 10.357 1.00 40.75 202 VAL A O 1
ATOM 1614 N N . GLU A 1 203 ? -16.914 31.879 11.455 1.00 38.62 203 GLU A N 1
ATOM 1615 C CA . GLU A 1 203 ? -17.505 32.381 12.707 1.00 38.62 203 GLU A CA 1
ATOM 1616 C C . GLU A 1 203 ? -16.475 33.272 13.426 1.00 38.62 203 GLU A C 1
ATOM 1618 O O . GLU A 1 203 ? -15.608 32.807 14.169 1.00 38.62 203 GLU A O 1
ATOM 1623 N N . ARG A 1 204 ? -16.557 34.578 13.159 1.00 34.44 204 ARG A N 1
ATOM 1624 C CA . ARG A 1 204 ? -16.138 35.658 14.057 1.00 34.44 204 ARG A CA 1
ATOM 1625 C C . ARG A 1 204 ? -17.132 36.798 13.940 1.00 34.44 204 ARG A C 1
ATOM 1627 O O . ARG A 1 204 ? -17.506 37.108 12.787 1.00 34.44 204 ARG A O 1
#

Secondary structure (DSSP, 8-state):
-----TT-PPPPIIIIIIIIIIHHHHHHHH-SS-S-GGGPBPHHHHHHHHHHHHH----S--S----SGGGGGG--HHHHHHHHHHHHHHHHHTT-BS-HHHHHHHHHHHHHHHHHH-GGG--HHHHHHHHHHHHHHHHHHHHH-GGG--HHHHIIIIIIIIIIHHHT--TTTT-SHHHHHHHHHHH-SS-----TTTTSS---

Sequence (204 aa):
MRIINPHDFPADALHVCSEGVTKDRLRDLFEASTRFPELRINRDSIEGIKRSLKEASCHTYSNRLILSLEDLRNCKASELDEIAFVLFPLVAAGQLVESPVAAVSLLGYWLCLRIISLTSSLTTTSVEEAQNLAKLTKELWRSLAPQIFTMKCHWFFDHAMSEEIQFCGSAYQWSSAPFESHHRRLQIRLNQSTVNSSTLIVER

Organism: NCBI:txid53326

pLDDT: mean 84.26, std 15.84, range [34.44, 98.31]

Radius of gyration: 18.53 Å; chains: 1; bounding box: 36×53×56 Å